Protein AF-A0A7Y5DVI3-F1 (afdb_monomer)

Sequence (235 aa):
MKLREAYRDYLCASAAPAEAEALARALAGRHDEVSELLVRYLNDGEGTYRLERGARAGQEVFVGWRPPHGPSAAGAVW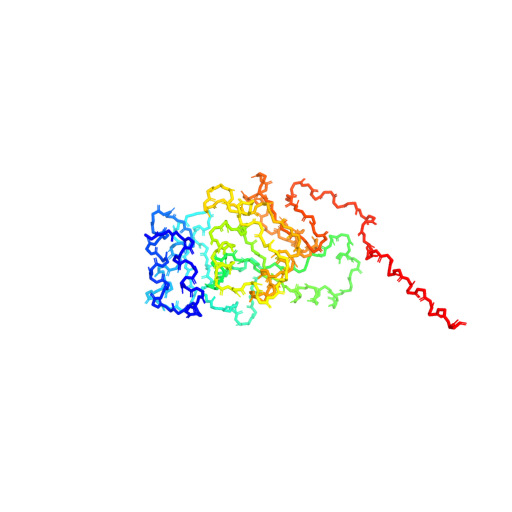LDLVDLQLSMLVPLYVDPGEREALSPEARERAVLDSTWFSLRPVARFQFGGFLDAARLERLCAEALDEVRIMSGSELDAVTSVRLGEVDLYLYWLGKAFASPHTWRSARAHLGAAPWSTPNREWTASGAIVSPEVLELDSDDEGPPPLASSAAPRDV

pLDDT: mean 79.25, std 19.49, range [29.31, 97.31]

Secondary structure (DSSP, 8-state):
--HHHHHHHHHHTTT-HHHHHHHHHHHGGG--HHHHHHHHHHHH-SEEEE--SSTTTT-EEEEESSPPSS-PPTT-EEEETTTTEEEEEEEPP--HHHHHHS-HHHHHHHHH-EEEEESSPPBHHHHHHHHHHHTGGGT-SSPP-HHHHT-S-TTSB--S--HHHHHHHHHHHT--PBPHHHHHHHHHHHSS-TTTTT--EEBTTS-EE-GGG----TT--SPPP---PPPP---

Foldseek 3Di:
DALLVLLLVCVLVVNDLVSLVVNLVNCVVPPDQLSVVSVVCSVPNWAWDAACDDPRHRAIETEDCDPDPDDDDFQHWYQNSNQSFIWTKFFQFDPPVRLVVDDPVRNVVSRVRIDTGTLAARFLSSLSSCCSNVVCVVVDVDDDPNCQQNPDDSGAHRDRDFPVSVVVVQVVSVHDFQEPRNLVRCCVRCPCRPPLPPHFHAHPVRDGDRSVPPPPPPPPPDDDPPPPPDDDDDD

Mean predicted aligned error: 9.28 Å

Solvent-accessible surface area (backbone atoms only — not comparable to full-atom values): 13846 Å² total; per-residue (Å²): 127,56,58,29,58,31,44,16,52,14,55,66,55,74,53,36,73,77,36,46,52,56,31,36,62,56,36,59,87,65,82,42,60,64,41,53,51,48,51,47,34,74,76,72,44,71,45,76,43,66,36,83,52,68,98,54,45,71,40,64,31,36,36,32,88,58,76,82,88,68,96,70,59,75,70,41,33,32,35,34,61,81,76,70,40,49,22,30,33,30,40,55,49,64,54,73,75,55,50,72,73,46,52,72,69,56,50,56,49,43,64,69,43,59,47,78,41,69,74,61,60,61,25,24,23,54,55,50,10,44,56,67,49,67,52,47,78,82,79,40,93,68,85,76,64,56,70,60,40,58,66,69,63,54,77,41,62,48,72,60,70,54,56,72,60,50,51,53,53,28,55,75,71,74,49,75,63,48,48,74,46,47,51,53,21,43,40,72,74,60,45,81,50,94,50,40,72,89,45,48,40,70,33,76,85,58,49,73,44,32,77,81,65,70,74,70,63,87,80,69,83,61,80,77,78,77,76,74,75,75,73,83,80,78,131

Radius of gyration: 19.81 Å; Cα contacts (8 Å, |Δi|>4): 312; chains: 1; bounding box: 61×42×51 Å

Structure (mmCIF, N/CA/C/O backbone):
data_AF-A0A7Y5DVI3-F1
#
_entry.id   AF-A0A7Y5DVI3-F1
#
loop_
_atom_site.group_PDB
_atom_site.id
_atom_site.type_symbol
_atom_site.label_atom_id
_atom_site.label_alt_id
_atom_site.label_comp_id
_atom_site.label_asym_id
_atom_site.label_entity_id
_atom_site.label_seq_id
_atom_site.pdbx_PDB_ins_code
_atom_site.Cartn_x
_atom_site.Cartn_y
_atom_site.Cartn_z
_atom_site.occupancy
_atom_site.B_iso_or_equiv
_atom_site.auth_seq_id
_atom_site.auth_comp_id
_atom_site.auth_asym_id
_atom_site.auth_atom_id
_atom_site.pdbx_PDB_model_num
ATOM 1 N N . MET A 1 1 ? -14.090 8.965 16.363 1.00 70.50 1 MET A N 1
ATOM 2 C CA . MET A 1 1 ? -13.173 7.819 16.232 1.00 70.50 1 MET A CA 1
ATOM 3 C C . MET A 1 1 ? -11.938 8.313 15.508 1.00 70.50 1 MET A C 1
ATOM 5 O O . MET A 1 1 ? -12.114 9.006 14.509 1.00 70.50 1 MET A O 1
ATOM 9 N N . LYS A 1 2 ? -10.734 8.071 16.039 1.00 90.25 2 LYS A N 1
ATOM 10 C CA . LYS A 1 2 ? -9.492 8.461 15.349 1.00 90.25 2 LYS A CA 1
ATOM 11 C C . LYS A 1 2 ? -9.223 7.504 14.187 1.00 90.25 2 LYS A C 1
ATOM 13 O O . LYS A 1 2 ? -9.670 6.359 14.228 1.00 90.25 2 LYS A O 1
ATOM 18 N N . LEU A 1 3 ? -8.512 7.955 13.156 1.00 94.38 3 LEU A N 1
ATOM 19 C CA . LEU A 1 3 ? -8.305 7.150 11.950 1.00 94.38 3 LEU A CA 1
ATOM 20 C C . LEU A 1 3 ? -7.455 5.906 12.248 1.00 94.38 3 LEU A C 1
ATOM 22 O O . LEU A 1 3 ? -7.777 4.817 11.779 1.00 94.38 3 LEU A O 1
ATOM 26 N N . ARG A 1 4 ? -6.433 6.051 13.100 1.00 94.88 4 ARG A N 1
ATOM 27 C CA . ARG A 1 4 ? -5.626 4.929 13.603 1.00 94.88 4 ARG A CA 1
ATOM 28 C C . ARG A 1 4 ? -6.470 3.856 14.297 1.00 94.88 4 ARG A C 1
ATOM 30 O O . ARG A 1 4 ? -6.295 2.677 14.018 1.00 94.88 4 ARG A O 1
ATOM 37 N N . GLU A 1 5 ? -7.385 4.259 15.180 1.00 95.62 5 GLU A N 1
ATOM 38 C CA . GLU A 1 5 ? -8.261 3.334 15.920 1.00 95.62 5 GLU A CA 1
ATOM 39 C C . GLU A 1 5 ? -9.176 2.564 14.963 1.00 95.62 5 GLU A C 1
ATOM 41 O O . GLU A 1 5 ? -9.272 1.345 15.056 1.00 95.62 5 GLU A O 1
ATOM 46 N N . ALA A 1 6 ? -9.781 3.272 14.003 1.00 95.38 6 ALA A N 1
ATOM 47 C CA . ALA A 1 6 ? -10.633 2.666 12.984 1.00 95.38 6 ALA A CA 1
ATOM 48 C C . ALA A 1 6 ? -9.865 1.642 12.136 1.00 95.38 6 ALA A C 1
ATOM 50 O O . ALA A 1 6 ? -10.374 0.564 11.843 1.00 95.38 6 ALA A O 1
ATOM 51 N N . TYR A 1 7 ? -8.625 1.969 11.762 1.00 96.50 7 TYR A N 1
ATOM 52 C CA . TYR A 1 7 ? -7.775 1.069 10.992 1.00 96.50 7 TYR A CA 1
ATOM 53 C C . TYR A 1 7 ? -7.305 -0.142 11.808 1.00 96.50 7 TYR A C 1
ATOM 55 O O . TYR A 1 7 ? -7.343 -1.263 11.310 1.00 96.50 7 TYR A O 1
ATOM 63 N N . ARG A 1 8 ? -6.936 0.043 13.082 1.00 95.56 8 ARG A N 1
ATOM 64 C CA . ARG A 1 8 ? -6.649 -1.069 14.003 1.00 95.56 8 ARG A CA 1
ATOM 65 C C . ARG A 1 8 ? -7.832 -2.030 14.088 1.00 95.56 8 ARG A C 1
ATOM 67 O O . ARG A 1 8 ? -7.634 -3.235 13.975 1.00 95.56 8 ARG A O 1
ATOM 74 N N . ASP A 1 9 ? -9.038 -1.516 14.328 1.00 95.19 9 ASP A N 1
ATOM 75 C CA . ASP A 1 9 ? -10.233 -2.352 14.505 1.00 95.19 9 ASP A CA 1
ATOM 76 C C . ASP A 1 9 ? -10.551 -3.135 13.230 1.00 95.19 9 ASP A C 1
ATOM 78 O O . ASP A 1 9 ? -10.797 -4.342 13.288 1.00 95.19 9 ASP A O 1
ATOM 82 N N . TYR A 1 10 ? -10.392 -2.482 12.079 1.00 95.38 10 TYR A N 1
ATOM 83 C CA . TYR A 1 10 ? -10.439 -3.124 10.775 1.00 95.38 10 TYR A CA 1
ATOM 84 C C . TYR A 1 10 ? -9.436 -4.281 10.654 1.00 95.38 10 TYR A C 1
ATOM 86 O O . TYR A 1 10 ? -9.847 -5.410 10.388 1.00 95.38 10 TYR A O 1
ATOM 94 N N . LEU A 1 11 ? -8.148 -4.062 10.936 1.00 94.31 11 LEU A N 1
ATOM 95 C CA . LEU A 1 11 ? -7.131 -5.121 10.892 1.00 94.31 11 LEU A CA 1
ATOM 96 C C . LEU A 1 11 ? -7.421 -6.269 11.877 1.00 94.31 11 LEU A C 1
ATOM 98 O O . LEU A 1 11 ? -7.325 -7.443 11.512 1.00 94.31 11 LEU A O 1
ATOM 102 N N . CYS A 1 12 ? -7.817 -5.952 13.112 1.00 93.94 12 CYS A N 1
ATOM 103 C CA . CYS A 1 12 ? -8.168 -6.932 14.145 1.00 93.94 12 CYS A CA 1
ATOM 104 C C . CYS A 1 12 ? -9.345 -7.828 13.737 1.00 93.94 12 CYS A C 1
ATOM 106 O O . CYS A 1 12 ? -9.379 -9.001 14.109 1.00 93.94 12 CYS A O 1
ATOM 108 N N . ALA A 1 13 ? -10.282 -7.305 12.947 1.00 92.31 13 ALA A N 1
ATOM 109 C CA . ALA A 1 13 ? -11.392 -8.065 12.386 1.00 92.31 13 ALA A CA 1
ATOM 110 C C . ALA A 1 13 ? -11.017 -8.841 11.112 1.00 92.31 13 ALA A C 1
ATOM 112 O O . ALA A 1 13 ? -11.900 -9.213 10.339 1.00 92.31 13 ALA A O 1
ATOM 113 N N . SER A 1 14 ? -9.717 -9.052 10.856 1.00 88.31 14 SER A N 1
ATOM 114 C CA . SER A 1 14 ? -9.209 -9.612 9.594 1.00 88.31 14 SER A CA 1
ATOM 115 C C . SER A 1 14 ? -9.766 -8.865 8.386 1.00 88.31 14 SER A C 1
ATOM 117 O O . SER A 1 14 ? -10.062 -9.457 7.350 1.00 88.31 14 SER A O 1
ATOM 119 N N . ALA A 1 15 ? -9.937 -7.555 8.575 1.00 84.81 15 ALA A N 1
ATOM 120 C CA . ALA A 1 15 ? -10.347 -6.613 7.565 1.00 84.81 15 ALA A CA 1
ATOM 121 C C . ALA A 1 15 ? -11.767 -6.923 7.000 1.00 84.81 15 ALA A C 1
ATOM 123 O O . ALA A 1 15 ? -12.142 -6.613 5.875 1.00 84.81 15 ALA A O 1
ATOM 124 N N . ALA A 1 16 ? -12.642 -7.489 7.839 1.00 81.62 16 ALA A N 1
ATOM 125 C CA . ALA A 1 16 ? -14.028 -7.783 7.477 1.00 81.62 16 ALA A CA 1
ATOM 126 C C . ALA A 1 16 ? -14.802 -6.553 6.929 1.00 81.62 16 ALA A C 1
ATOM 128 O O . ALA A 1 16 ? -14.619 -5.436 7.426 1.00 81.62 16 ALA A O 1
ATOM 129 N N . PRO A 1 17 ? -15.742 -6.741 5.972 1.00 83.38 17 PRO A N 1
ATOM 130 C CA . PRO A 1 17 ? -16.513 -5.643 5.375 1.00 83.38 17 PRO A CA 1
ATOM 131 C C . PRO A 1 17 ? -17.231 -4.731 6.384 1.00 83.38 17 PRO A C 1
ATOM 133 O O . PRO A 1 17 ? -17.285 -3.522 6.185 1.00 83.38 17 PRO A O 1
ATOM 136 N N . ALA A 1 18 ? -17.737 -5.281 7.492 1.00 81.31 18 ALA A N 1
ATOM 137 C CA . ALA A 1 18 ? -18.432 -4.495 8.514 1.00 81.31 18 ALA A CA 1
ATOM 138 C C . ALA A 1 18 ? -17.528 -3.431 9.170 1.00 81.31 18 ALA A C 1
ATOM 140 O O . ALA A 1 18 ? -17.965 -2.303 9.394 1.00 81.31 18 ALA A O 1
ATOM 141 N N . GLU A 1 19 ? -16.254 -3.749 9.424 1.00 88.81 19 GLU A N 1
ATOM 142 C CA . GLU A 1 19 ? -15.301 -2.785 9.992 1.00 88.81 19 GLU A CA 1
ATOM 143 C C . GLU A 1 19 ? -14.747 -1.816 8.937 1.00 88.81 19 GLU A C 1
ATOM 145 O O . GLU A 1 19 ? -14.383 -0.680 9.259 1.00 88.81 19 GLU A O 1
ATOM 150 N N . ALA A 1 20 ? -14.766 -2.201 7.653 1.00 90.00 20 ALA A N 1
ATOM 151 C CA . ALA A 1 20 ? -14.444 -1.281 6.564 1.00 90.00 20 ALA A CA 1
ATOM 152 C C . ALA A 1 20 ? -15.404 -0.080 6.525 1.00 90.00 20 ALA A C 1
ATOM 154 O O . ALA A 1 20 ? -14.977 1.011 6.156 1.00 90.00 20 ALA A O 1
ATOM 155 N N . GLU A 1 21 ? -16.665 -0.214 6.955 1.00 92.50 21 GLU A N 1
ATOM 156 C CA . GLU A 1 21 ? -17.581 0.931 7.027 1.00 92.50 21 GLU A CA 1
ATOM 157 C C . GLU A 1 21 ? -17.136 1.984 8.046 1.00 92.50 21 GLU A C 1
ATOM 159 O O . GLU A 1 21 ? -17.229 3.191 7.800 1.00 92.50 21 GLU A O 1
ATOM 164 N N . ALA A 1 22 ? -16.685 1.542 9.221 1.00 92.19 22 ALA A N 1
ATOM 165 C CA . ALA A 1 22 ? -16.234 2.432 10.282 1.00 92.19 22 ALA A CA 1
ATOM 166 C C . ALA A 1 22 ? -14.980 3.197 9.835 1.00 92.19 22 ALA A C 1
ATOM 168 O O . ALA A 1 22 ? -14.906 4.422 9.983 1.00 92.19 22 ALA A O 1
ATOM 169 N N . LEU A 1 23 ? -14.052 2.483 9.203 1.00 94.44 23 LEU A N 1
ATOM 170 C CA . LEU A 1 23 ? -12.871 3.038 8.557 1.00 94.44 23 LEU A CA 1
ATOM 171 C C . LEU A 1 23 ? -13.224 4.010 7.416 1.00 94.44 23 LEU A C 1
ATOM 173 O O . LEU A 1 23 ? -12.702 5.124 7.384 1.00 94.44 23 LEU A O 1
ATOM 177 N N . ALA A 1 24 ? -14.157 3.657 6.529 1.00 93.12 24 ALA A N 1
ATOM 178 C CA . ALA A 1 24 ? -14.606 4.527 5.443 1.00 93.12 24 ALA A CA 1
ATOM 179 C C . ALA A 1 24 ? -15.220 5.828 5.971 1.00 93.12 24 ALA A C 1
ATOM 181 O O . ALA A 1 24 ? -14.923 6.903 5.454 1.00 93.12 24 ALA A O 1
ATOM 182 N N . ARG A 1 25 ? -16.008 5.771 7.054 1.00 92.06 25 ARG A N 1
ATOM 183 C CA . ARG A 1 25 ? -16.523 6.975 7.730 1.00 92.06 25 ARG A CA 1
ATOM 184 C C . ARG A 1 25 ? -15.403 7.843 8.306 1.00 92.06 25 ARG A C 1
ATOM 186 O O . ARG A 1 25 ? -15.489 9.064 8.211 1.00 92.06 25 ARG A O 1
ATOM 193 N N . ALA A 1 26 ? -14.356 7.240 8.872 1.00 92.25 26 ALA A N 1
ATOM 194 C CA . ALA A 1 26 ? -13.186 7.975 9.361 1.00 92.25 26 ALA A CA 1
ATOM 195 C C . ALA A 1 26 ? -12.379 8.629 8.220 1.00 92.25 26 ALA A C 1
ATOM 197 O O . ALA A 1 26 ? -11.773 9.682 8.418 1.00 92.25 26 ALA A O 1
ATOM 198 N N . LEU A 1 27 ? -12.406 8.036 7.023 1.00 91.00 27 LEU A N 1
ATOM 199 C CA . LEU A 1 27 ? -11.751 8.542 5.815 1.00 91.00 27 LEU A CA 1
ATOM 200 C C . LEU A 1 27 ? -12.608 9.541 5.008 1.00 91.00 27 LEU A C 1
ATOM 202 O O . LEU A 1 27 ? -12.057 10.365 4.282 1.00 91.00 27 LEU A O 1
ATOM 206 N N . ALA A 1 28 ? -13.937 9.534 5.159 1.00 84.44 28 ALA A N 1
ATOM 207 C CA . ALA A 1 28 ? -14.887 10.246 4.292 1.00 84.44 28 ALA A CA 1
ATOM 208 C C . ALA A 1 28 ? -14.651 11.764 4.146 1.00 84.44 28 ALA A C 1
ATOM 210 O O . ALA A 1 28 ? -15.010 12.343 3.123 1.00 84.44 28 ALA A O 1
ATOM 211 N N . GLY A 1 29 ? -14.021 12.417 5.127 1.00 76.50 29 GLY A N 1
ATOM 212 C CA . GLY A 1 29 ? -13.686 13.847 5.061 1.00 76.50 29 GLY A CA 1
ATOM 213 C C . GLY A 1 29 ? -12.488 14.195 4.167 1.00 76.50 29 GLY A C 1
ATOM 214 O O . GLY A 1 29 ? -12.181 15.372 4.000 1.00 76.50 29 GLY A O 1
ATOM 215 N N . ARG A 1 30 ? -11.785 13.198 3.617 1.00 77.81 30 ARG A N 1
ATOM 216 C CA . ARG A 1 30 ? -10.516 13.390 2.895 1.00 77.81 30 ARG A CA 1
ATOM 217 C C . ARG A 1 30 ? -10.678 13.569 1.392 1.00 77.81 30 ARG A C 1
ATOM 219 O O . ARG A 1 30 ? -9.792 14.137 0.765 1.00 77.81 30 ARG A O 1
ATOM 226 N N . HIS A 1 31 ? -11.785 13.085 0.828 1.00 77.75 31 HIS A N 1
ATOM 227 C CA . HIS A 1 31 ? -12.057 13.119 -0.613 1.00 77.75 31 HIS A CA 1
ATOM 228 C C . HIS A 1 31 ? -10.878 12.614 -1.481 1.00 77.75 31 HIS A C 1
ATOM 230 O O . HIS A 1 31 ? -10.622 13.166 -2.550 1.00 77.75 31 HIS A O 1
ATOM 236 N N . ASP A 1 32 ? -10.154 11.584 -1.019 1.00 87.62 32 ASP A N 1
ATOM 237 C CA . ASP A 1 32 ? -9.038 10.965 -1.747 1.00 87.62 32 ASP A CA 1
ATOM 238 C C . ASP A 1 32 ? -9.427 9.640 -2.434 1.00 87.62 32 ASP A C 1
ATOM 240 O O . ASP A 1 32 ? -10.497 9.080 -2.194 1.00 87.62 32 ASP A O 1
ATOM 244 N N . GLU A 1 33 ? -8.542 9.154 -3.314 1.00 92.56 33 GLU A N 1
ATOM 245 C CA . GLU A 1 33 ? -8.741 7.954 -4.147 1.00 92.56 33 GLU A CA 1
ATOM 246 C C . GLU A 1 33 ? -9.014 6.693 -3.307 1.00 92.56 33 GLU A C 1
ATOM 248 O O . GLU A 1 33 ? -9.860 5.880 -3.667 1.00 92.56 33 GLU A O 1
ATOM 253 N N . VAL A 1 34 ? -8.339 6.539 -2.162 1.00 93.44 34 VAL A N 1
ATOM 254 C CA . VAL A 1 34 ? -8.526 5.384 -1.266 1.00 93.44 34 VAL A CA 1
ATOM 255 C C . VAL A 1 34 ? -9.907 5.429 -0.620 1.00 93.44 34 VAL A C 1
ATOM 257 O O . VAL A 1 34 ? -10.601 4.416 -0.582 1.00 93.44 34 VAL A O 1
ATOM 260 N N . SER A 1 35 ? -10.334 6.606 -0.158 1.00 92.88 35 SER A N 1
ATOM 261 C CA . SER A 1 35 ? -11.662 6.802 0.433 1.00 92.88 35 SER A CA 1
ATOM 262 C C . SER A 1 35 ? -12.777 6.492 -0.572 1.00 92.88 35 SER A C 1
ATOM 264 O O . SER A 1 35 ? -13.749 5.825 -0.226 1.00 92.88 35 SER A O 1
ATOM 266 N N . GLU A 1 36 ? -12.631 6.951 -1.820 1.00 94.00 36 GLU A N 1
ATOM 267 C CA . GLU A 1 36 ? -13.571 6.669 -2.912 1.00 94.00 36 GLU A CA 1
ATOM 268 C C . GLU A 1 36 ? -13.680 5.163 -3.191 1.00 94.00 36 GLU A C 1
ATOM 270 O O . GLU A 1 36 ? -14.779 4.604 -3.196 1.00 94.00 36 GLU A O 1
ATOM 275 N N . LEU A 1 37 ? -12.542 4.493 -3.378 1.00 95.38 37 LEU A N 1
ATOM 276 C CA . LEU A 1 37 ? -12.493 3.068 -3.702 1.00 95.38 37 LEU A CA 1
ATOM 277 C C . LEU A 1 37 ? -12.964 2.180 -2.545 1.00 95.38 37 LEU A C 1
ATOM 279 O O . LEU A 1 37 ? -13.602 1.159 -2.791 1.00 95.38 37 LEU A O 1
ATOM 283 N N . LEU A 1 38 ? -12.722 2.574 -1.292 1.00 94.81 38 LEU A N 1
ATOM 284 C CA . LEU A 1 38 ? -13.239 1.846 -0.133 1.00 94.81 38 LEU A CA 1
ATOM 285 C C . LEU A 1 38 ? -14.772 1.918 -0.064 1.00 94.81 38 LEU A C 1
ATOM 287 O O . LEU A 1 38 ? -15.419 0.919 0.238 1.00 94.81 38 LEU A O 1
ATOM 291 N N . VAL A 1 39 ? -15.371 3.066 -0.403 1.00 94.19 39 VAL A N 1
ATOM 292 C CA . VAL A 1 39 ? -16.835 3.189 -0.516 1.00 94.19 39 VAL A CA 1
ATOM 293 C C . VAL A 1 39 ? -17.377 2.317 -1.650 1.00 94.19 39 VAL A C 1
ATOM 295 O O . VAL A 1 39 ? -18.412 1.676 -1.476 1.00 94.19 39 VAL A O 1
ATOM 298 N N . ARG A 1 40 ? -16.687 2.251 -2.797 1.00 95.25 40 ARG A N 1
ATOM 299 C CA . ARG A 1 40 ? -17.052 1.336 -3.894 1.00 95.25 40 ARG A CA 1
ATOM 300 C C . ARG A 1 40 ? -17.013 -0.121 -3.439 1.00 95.25 40 ARG A C 1
ATOM 302 O O . ARG A 1 40 ? -18.008 -0.819 -3.593 1.00 95.25 40 ARG A O 1
ATOM 309 N N . TYR A 1 41 ? -15.932 -0.536 -2.782 1.00 95.25 41 TYR A N 1
ATOM 310 C CA . TYR A 1 41 ? -15.798 -1.881 -2.222 1.00 95.25 41 TYR A CA 1
ATOM 311 C C . TYR A 1 41 ? -16.929 -2.245 -1.252 1.00 95.25 41 TYR A C 1
ATOM 313 O O . TYR A 1 41 ? -17.477 -3.341 -1.323 1.00 95.25 41 TYR A O 1
ATOM 321 N N . LEU A 1 42 ? -17.317 -1.322 -0.369 1.00 94.88 42 LEU A N 1
ATOM 322 C CA . LEU A 1 42 ? -18.397 -1.557 0.592 1.00 94.88 42 LEU A CA 1
ATOM 323 C C . LEU A 1 42 ? -19.768 -1.773 -0.062 1.00 94.88 42 LEU A C 1
ATOM 325 O O . LEU A 1 42 ? -20.582 -2.515 0.479 1.00 94.88 42 LEU A O 1
ATOM 329 N N . ASN A 1 43 ? -20.027 -1.128 -1.201 1.00 94.81 43 ASN A N 1
ATOM 330 C CA . AS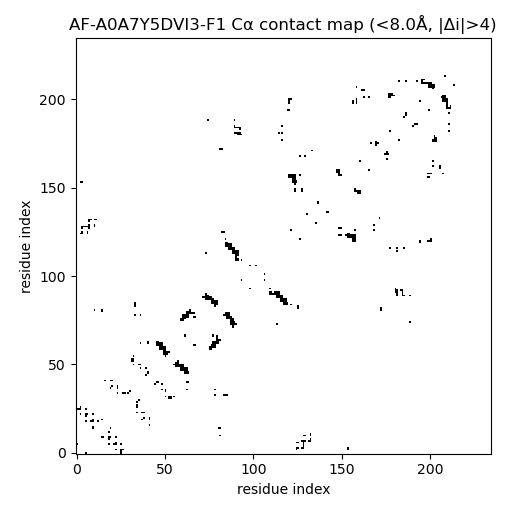N A 1 43 ? -21.304 -1.245 -1.907 1.00 94.81 43 ASN A CA 1
ATOM 331 C C . ASN A 1 43 ? -21.335 -2.441 -2.864 1.00 94.81 43 ASN A C 1
ATOM 333 O O . ASN A 1 43 ? -22.332 -3.159 -2.927 1.00 94.81 43 ASN A O 1
ATOM 337 N N . ASP A 1 44 ? -20.246 -2.630 -3.605 1.00 96.00 44 ASP A N 1
ATOM 338 C CA . ASP A 1 44 ? -20.220 -3.469 -4.802 1.00 96.00 44 ASP A CA 1
ATOM 339 C C . ASP A 1 44 ? -19.346 -4.731 -4.620 1.00 96.00 44 ASP A C 1
ATOM 341 O O . ASP A 1 44 ? -19.435 -5.669 -5.414 1.00 96.00 44 ASP A O 1
ATOM 345 N N . GLY A 1 45 ? -18.547 -4.805 -3.549 1.00 94.50 45 GLY A N 1
ATOM 346 C CA . GLY A 1 45 ? -17.630 -5.910 -3.258 1.00 94.50 45 GLY A CA 1
ATOM 347 C C . GLY A 1 45 ? -16.257 -5.761 -3.921 1.00 94.50 45 GLY A C 1
ATOM 348 O O . GLY A 1 45 ? -15.812 -4.666 -4.260 1.00 94.50 45 GLY A O 1
ATOM 349 N N . GLU A 1 46 ? -15.531 -6.866 -4.084 1.00 95.31 46 GLU A N 1
ATOM 350 C CA . GLU A 1 46 ? -14.272 -6.854 -4.840 1.00 95.31 46 GLU A CA 1
ATOM 351 C C . GLU A 1 46 ? -14.532 -6.662 -6.337 1.00 95.31 46 GLU A C 1
ATOM 353 O O . GLU A 1 46 ? -15.466 -7.240 -6.895 1.00 95.31 46 GLU A O 1
ATOM 358 N N . GLY A 1 47 ? -13.685 -5.886 -7.011 1.00 95.62 47 GLY A N 1
ATOM 359 C CA . GLY A 1 47 ? -13.867 -5.633 -8.436 1.00 95.62 47 GLY A CA 1
ATOM 360 C C . GLY A 1 47 ? -12.963 -4.552 -9.004 1.00 95.62 47 GLY A C 1
ATOM 361 O O . GLY A 1 47 ? -12.158 -3.947 -8.299 1.00 95.62 47 GLY A O 1
ATOM 362 N N . THR A 1 48 ? -13.100 -4.317 -10.307 1.00 97.25 48 THR A N 1
ATOM 363 C CA . THR A 1 48 ? -12.420 -3.222 -11.002 1.00 97.25 48 THR A CA 1
ATOM 364 C C . THR A 1 48 ? -13.330 -2.007 -11.059 1.00 97.25 48 THR A C 1
ATOM 366 O O . THR A 1 48 ? -14.433 -2.072 -11.602 1.00 97.25 48 THR A O 1
ATOM 369 N N . TYR A 1 49 ? -12.839 -0.885 -10.545 1.00 97.31 49 TYR A N 1
ATOM 370 C CA . TYR A 1 49 ? -13.554 0.382 -10.497 1.00 97.31 49 TYR A CA 1
ATOM 371 C C . TYR A 1 49 ? -12.790 1.450 -11.260 1.00 97.31 49 TYR A C 1
ATOM 373 O O . TYR A 1 49 ? -11.563 1.512 -11.218 1.00 97.31 49 TYR A O 1
ATOM 381 N N . ARG A 1 50 ? -13.519 2.324 -11.948 1.00 97.06 50 ARG A N 1
ATOM 382 C CA . ARG A 1 50 ? -12.935 3.499 -12.589 1.00 97.06 50 ARG A CA 1
ATOM 383 C C . ARG A 1 50 ? -12.960 4.661 -11.603 1.00 97.06 50 ARG A C 1
ATOM 385 O O . ARG A 1 50 ? -14.039 5.026 -11.144 1.00 97.06 50 ARG A O 1
ATOM 392 N N . LEU A 1 51 ? -11.796 5.235 -11.312 1.00 93.75 51 LEU A N 1
ATOM 393 C CA . LEU A 1 51 ? -11.682 6.413 -10.453 1.00 93.75 51 LEU A CA 1
ATOM 394 C C . LEU A 1 51 ? -12.392 7.612 -11.084 1.00 93.75 51 LEU A C 1
ATOM 396 O O . LEU A 1 51 ? -12.195 7.914 -12.263 1.00 93.75 51 LEU A O 1
ATOM 400 N N . GLU A 1 52 ? -13.184 8.328 -10.299 1.00 93.19 52 GLU A N 1
ATOM 401 C CA . GLU A 1 52 ? -13.879 9.540 -10.736 1.00 93.19 52 GLU A CA 1
ATOM 402 C C . GLU A 1 52 ? -13.069 10.805 -10.449 1.00 93.19 52 GLU A C 1
ATOM 404 O O . GLU A 1 52 ? -13.267 11.835 -11.098 1.00 93.19 52 GLU A O 1
ATOM 409 N N . ARG A 1 53 ? -12.175 10.752 -9.456 1.00 87.31 53 ARG A N 1
ATOM 410 C CA . ARG A 1 53 ? -11.472 11.919 -8.914 1.00 87.31 53 ARG A CA 1
ATOM 411 C C . ARG A 1 53 ? -10.005 11.603 -8.623 1.00 87.31 53 ARG A C 1
ATOM 413 O O . ARG A 1 53 ? -9.554 10.468 -8.736 1.00 87.31 53 ARG A O 1
ATOM 420 N N . GLY A 1 54 ? -9.259 12.636 -8.234 1.00 86.38 54 GLY A N 1
ATOM 421 C CA . GLY A 1 54 ? -7.846 12.523 -7.874 1.00 86.38 54 GLY A CA 1
ATOM 422 C C . GLY A 1 54 ? -6.896 12.624 -9.067 1.00 86.38 54 GLY A C 1
ATOM 423 O O . GLY A 1 54 ? -7.294 12.961 -10.182 1.00 86.38 54 GLY A O 1
ATOM 424 N N . ALA A 1 55 ? -5.615 12.355 -8.812 1.00 84.12 55 ALA A N 1
ATOM 425 C CA . ALA A 1 55 ? -4.563 12.429 -9.826 1.00 84.12 55 ALA A CA 1
ATOM 426 C C . ALA A 1 55 ? -4.709 11.331 -10.892 1.00 84.12 55 ALA A C 1
ATOM 428 O O . ALA A 1 55 ? -4.175 11.462 -11.992 1.00 84.12 55 ALA A O 1
ATOM 429 N N . ARG A 1 56 ? -5.443 10.261 -10.566 1.00 86.56 56 ARG A N 1
ATOM 430 C CA . ARG A 1 56 ? -5.695 9.103 -11.427 1.00 86.56 56 ARG A CA 1
ATOM 431 C C . ARG A 1 56 ? -7.143 9.020 -11.917 1.00 86.56 56 ARG A C 1
ATOM 433 O O . ARG A 1 56 ? -7.606 7.937 -12.266 1.00 86.56 56 ARG A O 1
ATOM 440 N N . ALA A 1 57 ? -7.870 10.138 -11.963 1.00 90.88 57 ALA A N 1
ATOM 441 C CA . ALA A 1 57 ? -9.232 10.159 -12.493 1.00 90.88 57 ALA A CA 1
ATOM 442 C C . ALA A 1 57 ? -9.298 9.532 -13.902 1.00 90.88 57 ALA A C 1
ATOM 444 O O . ALA A 1 57 ? -8.494 9.834 -14.786 1.00 90.88 57 ALA A O 1
ATOM 445 N N . GLY A 1 58 ? -10.264 8.640 -14.110 1.00 93.50 58 GLY A N 1
ATOM 446 C CA . GLY A 1 58 ? -10.441 7.860 -15.331 1.00 93.50 58 GLY A CA 1
ATOM 447 C C . GLY A 1 58 ? -9.616 6.571 -15.409 1.00 93.50 58 GLY A C 1
ATOM 448 O O . GLY A 1 58 ? -9.854 5.791 -16.331 1.00 93.50 58 GLY A O 1
ATOM 449 N N . GLN A 1 59 ? -8.694 6.325 -14.476 1.00 93.38 59 GLN A N 1
ATOM 450 C CA . GLN A 1 59 ? -7.939 5.075 -14.400 1.00 93.38 59 GLN A CA 1
ATOM 451 C C . GLN A 1 59 ? -8.792 3.957 -13.785 1.00 93.38 59 GLN A C 1
ATOM 453 O O . GLN A 1 59 ? -9.548 4.186 -12.842 1.00 93.38 59 GLN A O 1
ATOM 458 N N . GLU A 1 60 ? -8.658 2.743 -14.318 1.00 96.62 60 GLU A N 1
ATOM 459 C CA . GLU A 1 60 ? -9.226 1.537 -13.714 1.00 96.62 60 GLU A CA 1
ATOM 460 C C . GLU A 1 60 ? -8.312 1.008 -12.606 1.00 96.62 60 GLU A C 1
ATOM 462 O O . GLU A 1 60 ? -7.094 0.903 -12.779 1.00 96.62 60 GLU A O 1
ATOM 467 N N . VAL A 1 61 ? -8.914 0.681 -11.467 1.00 96.81 61 VAL A N 1
ATOM 468 C CA . VAL A 1 61 ? -8.254 0.172 -10.268 1.00 96.81 61 VAL A CA 1
ATOM 469 C C . VAL A 1 61 ? -8.984 -1.078 -9.811 1.00 96.81 61 VAL A C 1
ATOM 471 O O . VAL A 1 61 ? -10.185 -1.040 -9.546 1.00 96.81 61 VAL A O 1
ATOM 474 N N . PHE A 1 62 ? -8.263 -2.187 -9.699 1.00 97.12 62 PHE A N 1
ATOM 475 C CA . PHE A 1 62 ? -8.783 -3.370 -9.027 1.00 97.12 62 PHE A CA 1
ATOM 476 C C . PHE A 1 62 ? -8.785 -3.139 -7.512 1.00 97.12 62 PHE A C 1
ATOM 478 O O . PHE A 1 62 ? -7.820 -2.610 -6.971 1.00 97.12 62 PHE A O 1
ATOM 485 N N . VAL A 1 63 ? -9.836 -3.535 -6.807 1.00 96.44 63 VAL A N 1
ATOM 486 C CA . VAL A 1 63 ? -9.944 -3.419 -5.348 1.00 96.44 63 VAL A CA 1
ATOM 487 C C . VAL A 1 63 ? -10.245 -4.798 -4.780 1.00 96.44 63 VAL A C 1
ATOM 489 O O . VAL A 1 63 ? -11.253 -5.408 -5.144 1.00 96.44 63 VAL A O 1
ATOM 492 N N . GLY A 1 64 ? -9.373 -5.284 -3.895 1.00 93.00 64 GLY A N 1
ATOM 493 C CA . GLY A 1 64 ? -9.508 -6.615 -3.308 1.00 93.00 64 GLY A CA 1
ATOM 494 C C . GLY A 1 64 ? -8.394 -6.984 -2.330 1.00 93.00 64 GLY A C 1
ATOM 495 O O . GLY A 1 64 ? -7.385 -6.284 -2.218 1.00 93.00 64 GLY A O 1
ATOM 496 N N . TRP A 1 65 ? -8.578 -8.110 -1.638 1.00 89.56 65 TRP A N 1
ATOM 497 C CA . TRP A 1 65 ? -7.650 -8.692 -0.652 1.00 89.56 65 TRP A CA 1
ATOM 498 C C . TRP A 1 65 ? -6.344 -9.194 -1.251 1.00 89.56 65 TRP A C 1
ATOM 500 O O . TRP A 1 65 ? -5.340 -9.362 -0.562 1.00 89.56 65 TRP A O 1
ATOM 510 N N . ARG A 1 66 ? -6.389 -9.530 -2.535 1.00 88.94 66 ARG A N 1
ATOM 511 C CA . ARG A 1 66 ? -5.279 -10.086 -3.295 1.00 88.94 66 ARG A CA 1
ATOM 512 C C . ARG A 1 66 ? -5.142 -9.299 -4.584 1.00 88.94 66 ARG A C 1
ATOM 514 O O . ARG A 1 66 ? -6.153 -8.811 -5.086 1.00 88.94 66 ARG A O 1
ATOM 521 N N . PRO A 1 67 ? -3.934 -9.214 -5.153 1.00 89.19 67 PRO A N 1
ATOM 522 C CA . PRO A 1 67 ? -3.798 -8.658 -6.483 1.00 89.19 67 PRO A CA 1
ATOM 523 C C . PRO A 1 67 ? -4.624 -9.482 -7.483 1.00 89.19 67 PRO A C 1
ATOM 525 O O . PRO A 1 67 ? -4.828 -10.684 -7.265 1.00 89.19 67 PRO A O 1
ATOM 528 N N . PRO A 1 68 ? -5.080 -8.869 -8.588 1.00 87.38 68 PRO A N 1
ATOM 529 C CA . PRO A 1 68 ? -5.856 -9.569 -9.602 1.00 87.38 68 PRO A CA 1
ATOM 530 C C . PRO A 1 68 ? -5.101 -10.808 -10.103 1.00 87.38 68 PRO A C 1
ATOM 532 O O . PRO A 1 68 ? -3.928 -10.745 -10.476 1.00 87.38 68 PRO A O 1
ATOM 535 N N . HIS A 1 69 ? -5.780 -11.957 -10.095 1.00 75.56 69 HIS A N 1
ATOM 536 C CA . HIS A 1 69 ? -5.228 -13.216 -10.585 1.00 75.56 69 HIS A CA 1
ATOM 537 C C . HIS A 1 69 ? -5.252 -13.242 -12.119 1.00 75.56 69 HIS A C 1
ATOM 539 O O . HIS A 1 69 ? -6.313 -13.121 -12.726 1.00 75.56 69 HIS A O 1
ATOM 545 N N . GLY A 1 70 ? -4.093 -13.453 -12.746 1.00 75.25 70 GLY A N 1
ATOM 546 C CA . GLY A 1 70 ? -3.967 -13.579 -14.200 1.00 75.25 70 GLY A CA 1
ATOM 547 C C . GLY A 1 70 ? -3.047 -12.526 -14.823 1.00 75.25 70 GLY A C 1
ATOM 548 O O . GLY A 1 70 ? -2.414 -11.752 -14.103 1.00 75.25 70 GLY A O 1
ATOM 549 N N . PRO A 1 71 ? -2.930 -12.513 -16.163 1.00 75.56 71 PRO A N 1
ATOM 550 C CA . PRO A 1 71 ? -2.077 -11.562 -16.859 1.00 75.56 71 PRO A CA 1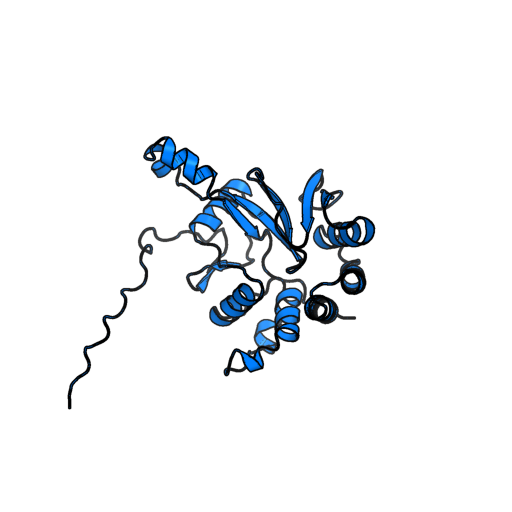
ATOM 551 C C . PRO A 1 71 ? -2.621 -10.143 -16.668 1.00 75.56 71 PRO A C 1
ATOM 553 O O . PRO A 1 71 ? -3.643 -9.770 -17.239 1.00 75.56 71 PRO A O 1
ATOM 556 N N . SER A 1 72 ? -1.925 -9.359 -15.851 1.00 82.00 72 SER A N 1
ATOM 557 C CA . SER A 1 72 ? -2.150 -7.923 -15.699 1.00 82.00 72 SER A CA 1
ATOM 558 C C . SER A 1 72 ? -1.099 -7.170 -16.506 1.00 82.00 72 SER A C 1
ATOM 560 O O . SER A 1 72 ? 0.067 -7.561 -16.534 1.00 82.00 72 SER A O 1
ATOM 562 N N . ALA A 1 73 ? -1.505 -6.096 -17.179 1.00 85.75 73 ALA A N 1
ATOM 563 C CA . ALA A 1 73 ? -0.564 -5.248 -17.899 1.00 85.75 73 ALA A CA 1
ATOM 564 C C . ALA A 1 73 ? 0.296 -4.435 -16.918 1.00 85.75 73 ALA A C 1
ATOM 566 O O . ALA A 1 73 ? -0.174 -4.040 -15.847 1.00 85.75 73 ALA A O 1
ATOM 567 N N . ALA A 1 74 ? 1.535 -4.132 -17.309 1.00 87.69 74 ALA A N 1
ATOM 568 C CA . ALA A 1 74 ? 2.336 -3.127 -16.618 1.00 87.69 74 ALA A CA 1
ATOM 569 C C . ALA A 1 74 ? 1.541 -1.815 -16.499 1.00 87.69 74 ALA A C 1
ATOM 571 O O . ALA A 1 74 ? 0.873 -1.392 -17.445 1.00 87.69 74 ALA A O 1
ATOM 572 N N . GLY A 1 75 ? 1.586 -1.188 -15.325 1.00 88.25 75 GLY A N 1
ATOM 573 C CA . GLY A 1 75 ? 0.796 0.005 -15.023 1.00 88.25 75 GLY A CA 1
ATOM 574 C C . GLY A 1 75 ? -0.611 -0.266 -14.479 1.00 88.25 75 GLY A C 1
ATOM 575 O O . GLY A 1 75 ? -1.274 0.690 -14.067 1.00 88.25 75 GLY A O 1
ATOM 576 N N . ALA A 1 76 ? -1.070 -1.525 -14.431 1.00 92.94 76 ALA A N 1
ATOM 577 C CA . ALA A 1 76 ? -2.300 -1.888 -13.725 1.00 92.94 76 ALA A CA 1
ATOM 578 C C . ALA A 1 76 ? -2.220 -1.450 -12.257 1.00 92.94 76 ALA A C 1
ATOM 580 O O . ALA A 1 76 ? -1.155 -1.536 -11.646 1.00 92.94 76 ALA A O 1
ATOM 581 N N . VAL A 1 77 ? -3.337 -0.981 -11.695 1.00 94.44 77 VAL A N 1
ATOM 582 C CA . VAL A 1 77 ? -3.400 -0.480 -10.316 1.00 94.44 77 VAL A CA 1
ATOM 583 C C . VAL A 1 77 ? -4.329 -1.351 -9.484 1.00 94.44 77 VAL A C 1
ATOM 585 O O . VAL A 1 77 ? -5.397 -1.759 -9.939 1.00 94.44 77 VAL A O 1
ATOM 588 N N . TRP A 1 78 ? -3.904 -1.616 -8.257 1.00 95.69 78 TRP A N 1
ATOM 589 C CA . TRP A 1 78 ? -4.614 -2.406 -7.267 1.00 95.69 78 TRP A CA 1
ATOM 590 C C . TRP A 1 78 ? -4.668 -1.633 -5.948 1.00 95.69 78 TRP A C 1
ATOM 592 O O . TRP A 1 78 ? -3.637 -1.174 -5.469 1.00 95.69 78 TRP A O 1
ATOM 602 N N . LEU A 1 79 ? -5.852 -1.477 -5.359 1.00 95.88 79 LEU A N 1
ATOM 603 C CA . LEU A 1 79 ? -5.991 -1.112 -3.954 1.00 95.88 79 LEU A CA 1
ATOM 604 C C . LEU A 1 79 ? -5.944 -2.383 -3.109 1.00 95.88 79 LEU A C 1
ATOM 606 O O . LEU A 1 79 ? -6.899 -3.165 -3.106 1.00 95.88 79 LEU A O 1
ATOM 610 N N . ASP A 1 80 ? -4.848 -2.544 -2.379 1.00 94.50 80 ASP A N 1
ATOM 611 C CA . ASP A 1 80 ? -4.709 -3.574 -1.359 1.00 94.50 80 ASP A CA 1
ATOM 612 C C . ASP A 1 80 ? -5.600 -3.218 -0.168 1.00 94.50 80 ASP A C 1
ATOM 614 O O . ASP A 1 80 ? -5.338 -2.245 0.541 1.00 94.50 80 ASP A O 1
ATOM 618 N N . LEU A 1 81 ? -6.668 -3.990 0.038 1.00 93.38 81 LEU A N 1
ATOM 619 C CA . LEU A 1 81 ? -7.613 -3.751 1.126 1.00 93.38 81 LEU A CA 1
ATOM 620 C C . LEU A 1 81 ? -7.009 -4.003 2.508 1.00 93.38 81 LEU A C 1
ATOM 622 O O . LEU A 1 81 ? -7.482 -3.408 3.466 1.00 93.38 81 LEU A O 1
ATOM 626 N N . VAL A 1 82 ? -5.961 -4.821 2.637 1.00 91.00 82 VAL A N 1
ATOM 627 C CA . VAL A 1 82 ? -5.319 -5.047 3.940 1.00 91.00 82 VAL A CA 1
ATOM 628 C C . VAL A 1 82 ? -4.535 -3.810 4.353 1.00 91.00 82 VAL A C 1
ATOM 630 O O . VAL A 1 82 ? -4.690 -3.338 5.471 1.00 91.00 82 VAL A O 1
ATOM 633 N N . ASP A 1 83 ? -3.712 -3.285 3.445 1.00 90.88 83 ASP A N 1
ATOM 634 C CA . ASP A 1 83 ? -2.783 -2.186 3.732 1.00 90.88 83 ASP A CA 1
ATOM 635 C C . ASP A 1 83 ? -3.360 -0.794 3.411 1.00 90.88 83 ASP A C 1
ATOM 637 O O . ASP A 1 83 ? -2.773 0.232 3.746 1.00 90.88 83 ASP A O 1
ATOM 641 N N . LEU A 1 84 ? -4.506 -0.728 2.726 1.00 93.94 84 LEU A N 1
ATOM 642 C CA . LEU A 1 84 ? -5.108 0.493 2.165 1.00 93.94 84 LEU A CA 1
ATOM 643 C C . LEU A 1 84 ? -4.137 1.307 1.299 1.00 93.94 84 LEU A C 1
ATOM 645 O O . LEU A 1 84 ? -4.171 2.541 1.277 1.00 93.94 84 LEU A O 1
ATOM 649 N N . GLN A 1 85 ? -3.254 0.608 0.593 1.00 92.88 85 GLN A N 1
ATOM 650 C CA . GLN A 1 85 ? -2.278 1.197 -0.311 1.00 92.88 85 GLN A CA 1
ATOM 651 C C . GLN A 1 85 ? -2.686 0.929 -1.754 1.00 92.88 85 GLN A C 1
ATOM 653 O O . GLN A 1 85 ? -3.010 -0.197 -2.133 1.00 92.88 85 GLN A O 1
ATOM 658 N N . LEU A 1 86 ? -2.652 1.983 -2.567 1.00 93.31 86 LEU A N 1
ATOM 659 C CA . LEU A 1 86 ? -2.689 1.824 -4.012 1.00 93.31 86 LEU A CA 1
ATOM 660 C C . LEU A 1 86 ? -1.319 1.338 -4.459 1.00 93.31 86 LEU A C 1
ATOM 662 O O . LEU A 1 86 ? -0.325 1.999 -4.185 1.00 93.31 86 LEU A O 1
ATOM 666 N N . SER A 1 87 ? -1.279 0.234 -5.182 1.00 93.00 87 SER A N 1
ATOM 667 C CA . SER A 1 87 ? -0.075 -0.346 -5.756 1.00 93.00 87 SER A CA 1
ATOM 668 C C . SER A 1 87 ? -0.203 -0.416 -7.268 1.00 93.00 87 SER A C 1
ATOM 670 O O . SER A 1 87 ? -1.296 -0.589 -7.803 1.00 93.00 87 SER A O 1
ATOM 672 N N . MET A 1 88 ? 0.915 -0.307 -7.970 1.00 92.12 88 MET A N 1
ATOM 673 C CA . MET A 1 88 ? 0.993 -0.481 -9.414 1.00 92.12 88 MET A CA 1
ATOM 674 C C . MET A 1 88 ? 1.844 -1.692 -9.753 1.00 92.12 88 MET A C 1
ATOM 676 O O . MET A 1 88 ? 2.892 -1.902 -9.146 1.00 92.12 88 MET A O 1
ATOM 680 N N . LEU A 1 89 ? 1.415 -2.466 -10.745 1.00 91.19 89 LEU A N 1
ATOM 681 C CA . LEU A 1 89 ? 2.228 -3.538 -11.289 1.00 91.19 89 LEU A CA 1
ATOM 682 C C . LEU A 1 89 ? 3.351 -2.937 -12.134 1.00 91.19 89 LEU A C 1
ATOM 684 O O . LEU A 1 89 ? 3.097 -2.330 -13.178 1.00 91.19 89 LEU A O 1
ATOM 688 N N . VAL A 1 90 ? 4.585 -3.112 -11.678 1.00 89.31 90 VAL A N 1
ATOM 689 C CA . VAL A 1 90 ? 5.789 -2.680 -12.386 1.00 89.31 90 VAL A CA 1
ATOM 690 C C . VAL A 1 90 ? 6.574 -3.913 -12.840 1.00 89.31 90 VAL A C 1
ATOM 692 O O . VAL A 1 90 ? 6.734 -4.853 -12.057 1.00 89.31 90 VAL A O 1
ATOM 695 N N . PRO A 1 91 ? 7.058 -3.955 -14.091 1.00 88.06 91 PRO A N 1
ATOM 696 C CA . PRO A 1 91 ? 7.939 -5.025 -14.541 1.00 88.06 91 PRO A CA 1
ATOM 697 C C . PRO A 1 91 ? 9.306 -4.900 -13.860 1.00 88.06 91 PRO A C 1
ATOM 699 O O . PRO A 1 91 ? 9.648 -3.846 -13.314 1.00 88.06 91 PRO A O 1
ATOM 702 N N . LEU A 1 92 ? 10.127 -5.941 -13.921 1.00 83.00 92 LEU A N 1
ATOM 703 C CA . LEU A 1 92 ? 11.522 -5.865 -13.516 1.00 83.00 92 LEU A CA 1
ATOM 704 C C . LEU A 1 92 ? 12.234 -4.786 -14.346 1.00 83.00 92 LEU A C 1
ATOM 706 O O . LEU A 1 92 ? 12.150 -4.771 -15.576 1.00 83.00 92 LEU A O 1
ATOM 710 N N . TYR A 1 93 ? 12.932 -3.865 -13.676 1.00 79.62 93 TYR A N 1
ATOM 711 C CA . TYR A 1 93 ? 13.771 -2.903 -14.384 1.00 79.62 93 TYR A CA 1
ATOM 712 C C . TYR A 1 93 ? 14.966 -3.629 -14.988 1.00 79.62 93 TYR A C 1
ATOM 714 O O . TYR A 1 93 ? 15.769 -4.212 -14.261 1.00 79.62 93 TYR A O 1
ATOM 722 N N . VAL A 1 94 ? 15.093 -3.522 -16.304 1.00 77.38 94 VAL A N 1
ATOM 723 C CA . VAL A 1 94 ? 16.302 -3.879 -17.039 1.00 77.38 94 VAL A CA 1
ATOM 724 C C . VAL A 1 94 ? 16.844 -2.585 -17.613 1.00 77.38 94 VAL A C 1
ATOM 726 O O . VAL A 1 94 ? 16.105 -1.875 -18.306 1.00 77.38 94 VAL A O 1
ATOM 729 N N . ASP A 1 95 ? 18.101 -2.271 -17.311 1.00 78.81 95 ASP A N 1
ATOM 730 C CA . ASP A 1 95 ? 18.730 -1.076 -17.857 1.00 78.81 95 ASP A CA 1
ATOM 731 C C . ASP A 1 95 ? 18.690 -1.111 -19.397 1.00 78.81 95 ASP A C 1
ATOM 733 O O . ASP A 1 95 ? 18.856 -2.188 -19.973 1.00 78.81 95 ASP A O 1
ATOM 737 N N . PRO A 1 96 ? 18.451 0.011 -20.103 1.00 78.88 96 PRO A N 1
ATOM 738 C CA . PRO A 1 96 ? 18.416 0.007 -21.563 1.00 78.88 96 PRO A CA 1
ATOM 739 C C . PRO A 1 96 ? 19.655 -0.630 -22.210 1.00 78.88 96 PRO A C 1
ATOM 741 O O . PRO A 1 96 ? 19.500 -1.400 -23.159 1.00 78.88 96 PRO A O 1
ATOM 744 N N . GLY A 1 97 ? 20.856 -0.376 -21.673 1.00 80.12 97 GLY A N 1
ATOM 745 C CA . GLY A 1 97 ? 22.095 -0.965 -22.188 1.00 80.12 97 GLY A CA 1
ATOM 746 C C . GLY A 1 97 ? 22.180 -2.473 -21.940 1.00 80.12 97 GLY A C 1
ATOM 747 O O . GLY A 1 97 ? 22.587 -3.235 -22.816 1.00 80.12 97 GLY A O 1
ATOM 748 N N . GLU A 1 98 ? 21.718 -2.933 -20.778 1.00 81.81 98 GLU A N 1
ATOM 749 C CA . GLU A 1 98 ? 21.642 -4.362 -20.449 1.00 81.81 98 GLU A CA 1
ATOM 750 C C . GLU A 1 98 ? 20.572 -5.080 -21.270 1.00 81.81 98 GLU A C 1
ATOM 752 O O . GLU A 1 98 ? 20.768 -6.209 -21.721 1.00 81.81 98 GLU A O 1
ATOM 757 N N . ARG A 1 99 ? 19.442 -4.415 -21.522 1.00 80.88 99 ARG A N 1
ATOM 758 C CA . ARG A 1 99 ? 18.326 -4.962 -22.291 1.00 80.88 99 ARG A CA 1
ATOM 759 C C . ARG A 1 99 ? 18.762 -5.322 -23.702 1.00 80.88 99 ARG A C 1
ATOM 761 O O . ARG A 1 99 ? 18.347 -6.364 -24.210 1.00 80.88 99 ARG A O 1
ATOM 768 N N . GLU A 1 100 ? 19.603 -4.502 -24.324 1.00 82.56 100 GLU A N 1
ATOM 769 C CA . GLU A 1 100 ? 20.182 -4.789 -25.638 1.00 82.56 100 GLU A CA 1
ATOM 770 C C . GLU A 1 100 ? 21.111 -6.012 -25.617 1.00 82.56 100 GLU A C 1
ATOM 772 O O . GLU A 1 100 ? 21.129 -6.772 -26.586 1.00 82.56 100 GLU A O 1
ATOM 777 N N . ALA A 1 101 ? 21.786 -6.271 -24.495 1.00 87.00 101 ALA A N 1
ATOM 778 C CA . ALA A 1 101 ? 22.650 -7.436 -24.307 1.00 87.00 101 ALA A CA 1
ATOM 779 C C . ALA A 1 101 ? 21.890 -8.739 -23.977 1.00 87.00 101 ALA A C 1
ATOM 781 O O . ALA A 1 101 ? 22.435 -9.829 -24.161 1.00 87.00 101 ALA A O 1
ATOM 782 N N . LEU A 1 102 ? 20.636 -8.659 -23.514 1.00 86.44 102 LEU A N 1
ATOM 783 C CA . LEU A 1 102 ? 19.818 -9.841 -23.222 1.00 86.44 102 LEU A CA 1
ATOM 784 C C . LEU A 1 102 ? 19.438 -10.623 -24.490 1.00 86.44 102 LEU A C 1
ATOM 786 O O . LEU A 1 102 ? 19.077 -10.035 -25.515 1.00 86.44 102 LEU A O 1
ATOM 790 N N . SER A 1 103 ? 19.414 -11.957 -24.380 1.00 91.88 103 SER A N 1
ATOM 791 C CA . SER A 1 103 ? 18.824 -12.824 -25.407 1.00 91.88 103 SER A CA 1
ATOM 792 C C . SER A 1 103 ? 17.308 -12.583 -25.531 1.00 91.88 103 SER A C 1
ATOM 794 O O . SER A 1 103 ? 16.687 -12.098 -24.578 1.00 91.88 103 SER A O 1
ATOM 796 N N . PRO A 1 104 ? 16.676 -12.933 -26.667 1.00 89.00 104 PRO A N 1
ATOM 797 C CA . PRO A 1 104 ? 15.223 -12.842 -26.821 1.00 89.00 104 PRO A CA 1
ATOM 798 C C . PRO A 1 104 ? 14.451 -13.535 -25.688 1.00 89.00 104 PRO A C 1
ATOM 800 O O . PRO A 1 104 ? 13.544 -12.937 -25.116 1.00 89.00 104 PRO A O 1
ATOM 803 N N . GLU A 1 105 ? 14.873 -14.734 -25.285 1.00 87.69 105 GLU A N 1
ATOM 804 C CA . GLU A 1 105 ? 14.236 -15.511 -24.215 1.00 87.69 105 GLU A CA 1
ATOM 805 C C . GLU A 1 105 ? 14.383 -14.829 -22.848 1.00 87.69 105 GLU A C 1
ATOM 807 O O . GLU A 1 105 ? 13.449 -14.814 -22.047 1.00 87.69 105 GLU A O 1
ATOM 812 N N . ALA A 1 106 ? 15.549 -14.238 -22.567 1.00 85.69 106 ALA A N 1
ATOM 813 C CA . ALA A 1 106 ? 15.770 -13.490 -21.333 1.00 85.69 106 ALA A CA 1
ATOM 814 C C . ALA A 1 106 ? 14.924 -12.208 -21.288 1.00 85.69 106 ALA A C 1
ATOM 816 O O . ALA A 1 106 ? 14.381 -11.872 -20.236 1.00 85.69 106 ALA A O 1
ATOM 817 N N . ARG A 1 107 ? 14.747 -11.526 -22.428 1.00 81.88 107 ARG A N 1
ATOM 818 C CA . ARG A 1 107 ? 13.843 -10.369 -22.538 1.00 81.88 107 ARG A CA 1
ATOM 819 C C . ARG A 1 107 ? 12.390 -10.769 -22.316 1.00 81.88 107 ARG A C 1
ATOM 821 O O . ARG A 1 107 ? 11.688 -10.071 -21.593 1.00 81.88 107 ARG A O 1
ATOM 828 N N . GLU A 1 108 ? 11.945 -11.876 -22.908 1.00 81.25 108 GLU A N 1
ATOM 829 C CA . GLU A 1 108 ? 10.590 -12.396 -22.704 1.00 81.25 108 GLU A CA 1
ATOM 830 C C . GLU A 1 108 ? 10.347 -12.754 -21.236 1.00 81.25 108 GLU A C 1
ATOM 832 O O . GLU A 1 108 ? 9.329 -12.362 -20.672 1.00 81.25 108 GLU A O 1
ATOM 837 N N . ARG A 1 109 ? 11.310 -13.411 -20.577 1.00 80.38 109 ARG A N 1
ATOM 838 C CA . ARG A 1 109 ? 11.224 -13.710 -19.141 1.00 80.38 109 ARG A CA 1
ATOM 839 C C . ARG A 1 109 ? 11.206 -12.460 -18.266 1.00 80.38 109 ARG A C 1
ATOM 841 O O . ARG A 1 109 ? 10.400 -12.398 -17.347 1.00 80.38 109 ARG A O 1
ATOM 848 N N . ALA A 1 110 ? 12.034 -11.461 -18.564 1.00 77.81 110 ALA A N 1
ATOM 849 C CA . ALA A 1 110 ? 12.072 -10.218 -17.794 1.00 77.81 110 ALA A CA 1
ATOM 850 C C . ALA A 1 110 ? 10.735 -9.453 -17.833 1.00 77.81 110 ALA A C 1
ATOM 852 O O . ALA A 1 110 ? 10.405 -8.748 -16.887 1.00 77.81 110 ALA A O 1
ATOM 853 N N . VAL A 1 111 ? 9.941 -9.614 -18.900 1.00 70.50 111 VAL A N 1
ATOM 854 C CA . VAL A 1 111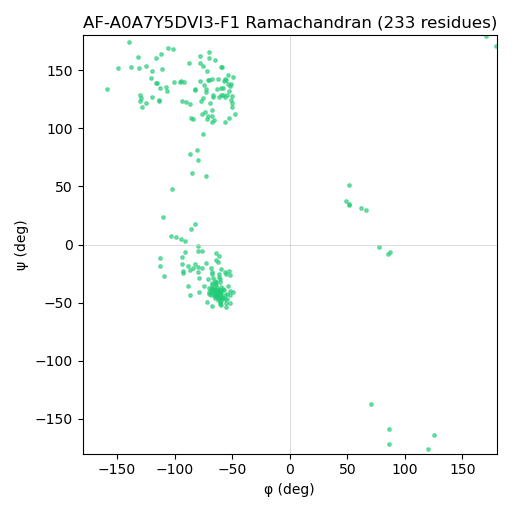 ? 8.577 -9.058 -18.983 1.00 70.50 111 VAL A CA 1
ATOM 855 C C . VAL A 1 111 ? 7.601 -9.799 -18.061 1.00 70.50 111 VAL A C 1
ATOM 857 O O . VAL A 1 111 ? 6.641 -9.200 -17.580 1.00 70.50 111 VAL A O 1
ATOM 860 N N . LEU A 1 112 ? 7.836 -11.089 -17.801 1.00 76.69 112 LEU A N 1
ATOM 861 C CA . LEU A 1 112 ? 7.010 -11.897 -16.899 1.00 76.69 112 LEU A CA 1
ATOM 862 C C . LEU A 1 112 ? 7.332 -11.633 -15.423 1.00 76.69 112 LEU A C 1
ATOM 864 O O . LEU A 1 112 ? 6.441 -11.743 -14.581 1.00 76.69 112 LEU A O 1
ATOM 868 N N . ASP A 1 113 ? 8.571 -11.248 -15.115 1.00 81.94 113 ASP A N 1
ATOM 869 C CA . ASP A 1 113 ? 8.981 -10.863 -13.768 1.00 81.94 113 ASP A CA 1
ATOM 870 C C . ASP A 1 113 ? 8.432 -9.465 -13.449 1.00 81.94 113 ASP A C 1
ATOM 872 O O . ASP A 1 113 ? 9.010 -8.445 -13.808 1.00 81.94 113 ASP A O 1
ATOM 876 N N . SER A 1 114 ? 7.273 -9.409 -12.795 1.00 87.31 114 SER A N 1
ATOM 877 C CA . SER A 1 114 ? 6.617 -8.169 -12.365 1.00 87.31 114 SER A CA 1
ATOM 878 C C . SER A 1 114 ? 6.336 -8.190 -10.865 1.00 87.31 114 SER A C 1
ATOM 880 O O . SER A 1 114 ? 6.161 -9.251 -10.268 1.00 87.31 114 SER A O 1
ATOM 882 N N . THR A 1 115 ? 6.264 -7.014 -10.247 1.00 89.50 115 THR A N 1
ATOM 883 C CA . THR A 1 115 ? 5.957 -6.863 -8.821 1.00 89.50 115 THR A CA 1
ATOM 884 C C . THR A 1 115 ? 4.992 -5.708 -8.573 1.00 89.50 115 THR A C 1
ATOM 886 O O . THR A 1 115 ? 4.924 -4.758 -9.353 1.00 89.50 115 THR A O 1
ATOM 889 N N . TRP A 1 116 ? 4.223 -5.789 -7.490 1.00 91.12 116 TRP A N 1
ATOM 890 C CA . TRP A 1 116 ? 3.324 -4.720 -7.066 1.00 91.12 116 TRP A CA 1
ATOM 891 C C . TRP A 1 116 ? 4.085 -3.722 -6.202 1.00 91.12 116 TRP A C 1
ATOM 893 O O . TRP A 1 116 ? 4.625 -4.076 -5.156 1.00 91.12 116 TRP A O 1
ATOM 903 N N . PHE A 1 117 ? 4.115 -2.472 -6.645 1.00 90.44 117 PHE A N 1
ATOM 904 C CA . PHE A 1 117 ? 4.839 -1.389 -5.999 1.00 90.44 117 PHE A CA 1
ATOM 905 C C . PHE A 1 117 ? 3.866 -0.348 -5.450 1.00 90.44 117 PHE A C 1
ATOM 907 O O . PHE A 1 117 ? 3.053 0.188 -6.208 1.00 90.44 117 PHE A O 1
ATOM 914 N N . SER A 1 118 ? 3.945 -0.062 -4.150 1.00 91.38 118 SER A N 1
ATOM 915 C CA . SER A 1 118 ? 3.100 0.941 -3.503 1.00 91.38 118 SER A CA 1
ATOM 916 C C . SER A 1 118 ? 3.305 2.317 -4.136 1.00 91.38 118 SER A C 1
ATOM 918 O O . SER A 1 118 ? 4.415 2.762 -4.398 1.00 91.38 118 SER A O 1
ATOM 920 N N . LEU A 1 119 ? 2.203 3.006 -4.396 1.00 88.62 119 LEU A N 1
ATOM 921 C CA . LEU A 1 119 ? 2.172 4.334 -4.994 1.00 88.62 119 LEU A CA 1
ATOM 922 C C . LEU A 1 119 ? 2.194 5.437 -3.945 1.00 88.62 119 LEU A C 1
ATOM 924 O O . LEU A 1 119 ? 2.005 6.592 -4.292 1.00 88.62 119 LEU A O 1
ATOM 928 N N . ARG A 1 120 ? 2.293 5.125 -2.660 1.00 87.00 120 ARG A N 1
ATOM 929 C CA . ARG A 1 120 ? 2.469 6.128 -1.616 1.00 87.00 120 ARG A CA 1
ATOM 930 C C . ARG A 1 120 ? 3.279 5.503 -0.486 1.00 87.00 120 ARG A C 1
ATOM 932 O O . ARG A 1 120 ? 3.133 4.306 -0.225 1.00 87.00 120 ARG A O 1
ATOM 939 N N . PRO A 1 121 ? 4.027 6.328 0.259 1.00 89.06 121 PRO A N 1
ATOM 940 C CA . PRO A 1 121 ? 4.579 5.888 1.521 1.00 89.06 121 PRO A CA 1
ATOM 941 C C . PRO A 1 121 ? 3.464 5.458 2.474 1.00 89.06 121 PRO A C 1
ATOM 943 O O . PRO A 1 121 ? 2.344 5.984 2.438 1.00 89.06 121 PRO A O 1
ATOM 946 N N . VAL A 1 122 ? 3.800 4.549 3.384 1.00 92.44 122 VAL A N 1
ATOM 947 C CA . VAL A 1 122 ? 2.922 4.179 4.495 1.00 92.44 122 VAL A CA 1
ATOM 948 C C . VAL A 1 122 ? 2.671 5.415 5.358 1.00 92.44 122 VAL A C 1
ATOM 950 O O . VAL A 1 122 ? 3.609 6.088 5.788 1.00 92.44 122 VAL A O 1
ATOM 953 N N . ALA A 1 123 ? 1.406 5.736 5.608 1.00 92.94 123 ALA A N 1
ATOM 954 C CA . ALA A 1 123 ? 1.012 6.824 6.488 1.00 92.94 123 ALA A CA 1
ATOM 955 C C . ALA A 1 123 ? 1.135 6.418 7.963 1.00 92.94 123 ALA A C 1
ATOM 957 O O . ALA A 1 123 ? 1.025 5.241 8.319 1.00 92.94 123 ALA A O 1
ATOM 958 N N . ARG A 1 124 ? 1.290 7.398 8.859 1.00 94.06 124 ARG A N 1
ATOM 959 C CA . ARG A 1 124 ? 1.396 7.132 10.304 1.00 94.06 124 ARG A CA 1
ATOM 960 C C . ARG A 1 124 ? 0.196 6.377 10.859 1.00 94.06 124 ARG A C 1
ATOM 962 O O . ARG A 1 124 ? 0.389 5.490 11.681 1.00 94.06 124 ARG A O 1
ATOM 969 N N . PHE A 1 125 ? -1.027 6.671 10.414 1.00 94.88 125 PHE A N 1
ATOM 970 C CA . PHE A 1 125 ? -2.207 5.938 10.884 1.00 94.88 125 PHE A CA 1
ATOM 971 C C . PHE A 1 125 ? -2.174 4.456 10.492 1.00 94.88 125 PHE A C 1
ATOM 973 O O . PHE A 1 125 ? -2.626 3.625 11.276 1.00 94.88 125 PHE A O 1
ATOM 980 N N . GLN A 1 126 ? -1.627 4.133 9.311 1.00 95.44 126 GLN A N 1
ATOM 981 C CA . GLN A 1 126 ? -1.503 2.756 8.837 1.00 95.44 126 GLN A CA 1
ATOM 982 C C . GLN A 1 126 ? -0.497 2.009 9.706 1.00 95.44 126 GLN A C 1
ATOM 984 O O . GLN A 1 126 ? -0.823 0.994 10.319 1.00 95.44 126 GLN A O 1
ATOM 989 N N . PHE A 1 127 ? 0.702 2.575 9.850 1.00 94.44 127 PHE A N 1
ATOM 990 C CA . PHE A 1 127 ? 1.743 1.968 10.669 1.00 94.44 127 PHE A CA 1
ATOM 991 C C . PHE A 1 127 ? 1.314 1.845 12.139 1.00 94.44 127 PHE A C 1
ATOM 993 O O . PHE A 1 127 ? 1.428 0.777 12.729 1.00 94.44 127 PHE A O 1
ATOM 1000 N N . GLY A 1 128 ? 0.742 2.900 12.725 1.00 93.75 128 GLY A N 1
ATOM 1001 C CA . GLY A 1 128 ? 0.251 2.888 14.105 1.00 93.75 128 GLY A CA 1
ATOM 1002 C C . GLY A 1 128 ? -0.893 1.900 14.339 1.00 93.75 128 GLY A C 1
ATOM 1003 O O . GLY A 1 128 ? -0.908 1.221 15.362 1.00 93.75 128 GLY A O 1
ATOM 1004 N N . GLY A 1 129 ? -1.829 1.771 13.394 1.00 94.31 129 GLY A N 1
A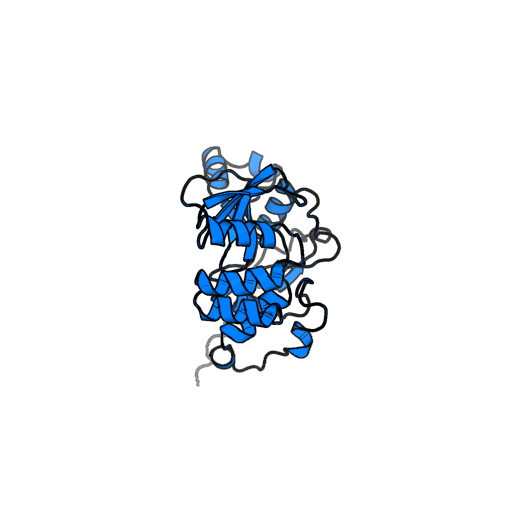TOM 1005 C CA . GLY A 1 129 ? -2.903 0.780 13.498 1.00 94.31 129 GLY A CA 1
ATOM 1006 C C . GLY A 1 129 ? -2.379 -0.654 13.399 1.00 94.31 129 GLY A C 1
ATOM 1007 O O . GLY A 1 129 ? -2.859 -1.523 14.125 1.00 94.31 129 GLY A O 1
ATOM 1008 N N . PHE A 1 130 ? -1.342 -0.890 12.586 1.00 93.44 130 PHE A N 1
ATOM 1009 C CA . PHE A 1 130 ? -0.594 -2.150 12.593 1.00 93.44 130 PHE A CA 1
ATOM 1010 C C . PHE A 1 130 ? 0.053 -2.422 13.955 1.00 93.44 130 PHE A C 1
ATOM 1012 O O . PHE A 1 130 ? -0.124 -3.518 14.483 1.00 93.44 130 PHE A O 1
ATOM 1019 N N . LEU A 1 131 ? 0.773 -1.451 14.533 1.00 91.06 131 LEU A N 1
ATOM 1020 C CA . LEU A 1 131 ? 1.434 -1.620 15.833 1.00 91.06 131 LEU A CA 1
ATOM 1021 C C . LEU A 1 131 ? 0.429 -2.072 16.904 1.00 91.06 131 LEU A C 1
ATOM 1023 O O . LEU A 1 131 ? 0.701 -3.007 17.660 1.00 91.06 131 LEU A O 1
ATOM 1027 N N . ASP A 1 132 ? -0.756 -1.459 16.899 1.00 91.62 132 ASP A N 1
ATOM 1028 C CA . ASP A 1 132 ? -1.844 -1.790 17.817 1.00 91.62 132 ASP A CA 1
ATOM 1029 C C . ASP A 1 132 ? -2.447 -3.182 17.553 1.00 91.62 132 ASP A C 1
ATOM 1031 O O . ASP A 1 132 ? -2.768 -3.914 18.494 1.00 91.62 132 ASP A O 1
ATOM 1035 N N . ALA A 1 133 ? -2.621 -3.559 16.282 1.00 92.44 133 ALA A N 1
ATOM 1036 C CA . ALA A 1 133 ? -3.268 -4.811 15.887 1.00 92.44 133 ALA A CA 1
ATOM 1037 C C . ALA A 1 133 ? -2.344 -6.034 16.019 1.00 92.44 133 ALA A C 1
ATOM 1039 O O . ALA A 1 133 ? -2.766 -7.093 16.492 1.00 92.44 133 ALA A O 1
ATOM 1040 N N . ALA A 1 134 ? -1.073 -5.897 15.638 1.00 87.50 134 ALA A N 1
ATOM 1041 C CA . ALA A 1 134 ? -0.111 -6.994 15.580 1.00 87.50 134 ALA A CA 1
ATOM 1042 C C . ALA A 1 134 ? 0.359 -7.473 16.962 1.00 87.50 134 ALA A C 1
ATOM 1044 O O . ALA A 1 134 ? 0.897 -8.577 17.071 1.00 87.50 134 ALA A O 1
ATOM 1045 N N . ARG A 1 135 ? 0.132 -6.682 18.026 1.00 81.94 135 ARG A N 1
ATOM 1046 C CA . ARG A 1 135 ? 0.509 -7.017 19.416 1.00 81.94 135 ARG A CA 1
ATOM 1047 C C . ARG A 1 135 ? 1.986 -7.422 19.524 1.00 81.94 135 ARG A C 1
ATOM 1049 O O . ARG A 1 135 ? 2.327 -8.480 20.065 1.00 81.94 135 ARG A O 1
ATOM 1056 N N . LEU A 1 136 ? 2.853 -6.567 18.978 1.00 77.25 136 LEU A N 1
ATOM 1057 C CA . LEU A 1 136 ? 4.276 -6.837 18.731 1.00 77.25 136 LEU A CA 1
ATOM 1058 C C . LEU A 1 136 ? 5.114 -7.125 19.978 1.00 77.25 136 LEU A C 1
ATOM 1060 O O . LEU A 1 136 ? 6.186 -7.702 19.839 1.00 77.25 136 LEU A O 1
ATOM 1064 N N . GLU A 1 137 ? 4.618 -6.832 21.181 1.00 71.88 137 GLU A N 1
ATOM 1065 C CA . GLU A 1 137 ? 5.238 -7.240 22.455 1.00 71.88 137 GLU A CA 1
ATOM 1066 C C . GLU A 1 137 ? 5.523 -8.753 22.525 1.00 71.88 137 GLU A C 1
ATOM 1068 O O . GLU A 1 137 ? 6.372 -9.208 23.286 1.00 71.88 137 GLU A O 1
ATOM 1073 N N . ARG A 1 138 ? 4.813 -9.557 21.722 1.00 69.62 138 ARG A N 1
ATOM 1074 C CA . ARG A 1 138 ? 5.040 -11.005 21.599 1.00 69.62 138 ARG A CA 1
ATOM 1075 C C . ARG A 1 138 ? 6.147 -11.383 20.614 1.00 69.62 138 ARG A C 1
ATOM 1077 O O . ARG A 1 138 ? 6.624 -12.512 20.667 1.00 69.62 138 ARG A O 1
ATOM 1084 N N . LEU A 1 139 ? 6.492 -10.488 19.690 1.00 67.94 139 LEU A N 1
ATOM 1085 C CA . LEU A 1 139 ? 7.399 -10.734 18.565 1.00 67.94 139 LEU A CA 1
ATOM 1086 C C . LEU A 1 139 ? 8.748 -10.024 18.725 1.00 67.94 139 LEU A C 1
ATOM 1088 O O . LEU A 1 139 ? 9.746 -10.508 18.200 1.00 67.94 139 LEU A O 1
ATOM 1092 N N . CYS A 1 140 ? 8.796 -8.912 19.461 1.00 73.00 140 CYS A N 1
ATOM 1093 C CA . CYS A 1 140 ? 10.015 -8.158 19.725 1.00 73.00 140 CYS A CA 1
ATOM 1094 C C . CYS A 1 140 ? 10.165 -7.908 21.230 1.00 73.00 140 CYS A C 1
ATOM 1096 O O . CYS A 1 140 ? 9.257 -7.385 21.871 1.00 73.00 140 CYS A O 1
ATOM 1098 N N . ALA A 1 141 ? 11.318 -8.284 21.793 1.00 62.50 141 ALA A N 1
ATOM 1099 C CA . ALA A 1 141 ? 11.633 -8.036 23.201 1.00 62.50 141 ALA A CA 1
ATOM 1100 C C . ALA A 1 141 ? 12.022 -6.570 23.471 1.00 62.50 141 ALA A C 1
ATOM 1102 O O . ALA A 1 141 ? 11.960 -6.116 24.613 1.00 62.50 141 ALA A O 1
ATOM 1103 N N . GLU A 1 142 ? 12.431 -5.831 22.434 1.00 76.50 142 GLU A N 1
ATOM 1104 C CA . GLU A 1 142 ? 12.714 -4.403 22.537 1.00 76.50 142 GLU A CA 1
ATOM 1105 C C . GLU A 1 142 ? 11.418 -3.595 22.438 1.00 76.50 142 GLU A C 1
ATOM 1107 O O . GLU A 1 142 ? 10.593 -3.808 21.548 1.00 76.50 142 GLU A O 1
ATOM 1112 N N . ALA A 1 143 ? 11.252 -2.636 23.350 1.00 72.31 143 ALA A N 1
ATOM 1113 C CA . ALA A 1 143 ? 10.120 -1.724 23.313 1.00 72.31 143 ALA A CA 1
ATOM 1114 C C . ALA A 1 143 ? 10.207 -0.815 22.076 1.00 72.31 143 ALA A C 1
ATOM 1116 O O . ALA A 1 143 ? 11.223 -0.154 21.845 1.00 72.31 143 ALA A O 1
ATOM 1117 N N . LEU A 1 144 ? 9.121 -0.761 21.306 1.00 85.81 144 LEU A N 1
ATOM 1118 C CA . LEU A 1 144 ? 8.974 0.170 20.193 1.00 85.81 144 LEU A CA 1
ATOM 1119 C C . LEU A 1 144 ? 8.759 1.586 20.734 1.00 85.81 144 LEU A C 1
ATOM 1121 O O . LEU A 1 144 ? 7.914 1.812 21.600 1.00 85.81 144 LEU A O 1
ATOM 1125 N N . ASP A 1 145 ? 9.514 2.550 20.212 1.00 88.38 145 ASP A N 1
ATOM 1126 C CA . ASP A 1 145 ? 9.358 3.962 20.573 1.00 88.38 145 ASP A CA 1
ATOM 1127 C C . ASP A 1 145 ? 8.183 4.573 19.797 1.00 88.38 145 ASP A C 1
ATOM 1129 O O . ASP A 1 145 ? 8.352 5.208 18.751 1.00 88.38 145 ASP A O 1
ATOM 1133 N N . GLU A 1 146 ? 6.972 4.337 20.301 1.00 89.38 146 GLU A N 1
ATOM 1134 C CA . GLU A 1 146 ? 5.734 4.805 19.678 1.00 89.38 146 GLU A CA 1
ATOM 1135 C C . GLU A 1 146 ? 5.691 6.333 19.556 1.00 89.38 146 GLU A C 1
ATOM 1137 O O . GLU A 1 146 ? 5.232 6.856 18.542 1.00 89.38 146 GLU A O 1
ATOM 1142 N N . VAL A 1 147 ? 6.218 7.065 20.544 1.00 91.50 147 VAL A N 1
ATOM 1143 C CA . VAL A 1 147 ? 6.237 8.536 20.525 1.00 91.50 147 VAL A CA 1
ATOM 1144 C C . VAL A 1 147 ? 7.045 9.043 19.331 1.00 91.50 147 VAL A C 1
ATOM 1146 O O . VAL A 1 147 ? 6.595 9.944 18.621 1.00 91.50 147 VAL A O 1
ATOM 1149 N N . ARG A 1 148 ? 8.210 8.441 19.065 1.00 92.94 148 ARG A N 1
ATOM 1150 C CA . ARG A 1 148 ? 9.035 8.764 17.893 1.00 92.94 148 ARG A CA 1
ATOM 1151 C C . ARG A 1 148 ? 8.337 8.417 16.580 1.00 92.94 148 ARG A C 1
ATOM 1153 O O . ARG A 1 148 ? 8.363 9.231 15.656 1.00 92.94 148 ARG A O 1
ATOM 1160 N N . ILE A 1 149 ? 7.738 7.231 16.487 1.00 89.56 149 ILE A N 1
ATOM 1161 C CA . ILE A 1 149 ? 7.105 6.727 15.256 1.00 89.56 149 ILE A CA 1
ATOM 1162 C C . ILE A 1 149 ? 5.861 7.557 14.901 1.00 89.56 149 ILE A C 1
ATOM 1164 O O . ILE A 1 149 ? 5.657 7.923 13.742 1.00 89.56 149 ILE A O 1
ATOM 1168 N N . MET A 1 150 ? 5.056 7.895 15.909 1.00 92.44 150 MET A N 1
ATOM 1169 C CA . MET A 1 150 ? 3.740 8.520 15.751 1.00 92.44 150 MET A CA 1
ATOM 1170 C C . MET A 1 150 ? 3.767 10.052 15.838 1.00 92.44 150 MET A C 1
ATOM 1172 O O . MET A 1 150 ? 2.715 10.687 15.793 1.00 92.44 150 MET A O 1
ATOM 1176 N N . SER A 1 151 ? 4.949 10.665 15.939 1.00 92.19 151 SER A N 1
ATOM 1177 C CA . SER A 1 151 ? 5.090 12.122 15.973 1.00 92.19 151 SER A CA 1
ATOM 1178 C C . SER A 1 151 ? 4.702 12.757 14.632 1.00 92.19 151 SER A C 1
ATOM 1180 O O . SER A 1 151 ? 5.365 12.530 13.619 1.00 92.19 151 SER A O 1
ATOM 1182 N N . GLY A 1 152 ? 3.643 13.573 14.631 1.00 92.44 152 GLY A N 1
ATOM 1183 C CA . GLY A 1 152 ? 3.155 14.322 13.469 1.00 92.44 152 GLY A CA 1
ATOM 1184 C C . GLY A 1 152 ? 1.681 14.055 13.158 1.00 92.44 152 GLY A C 1
ATOM 1185 O O . GLY A 1 152 ? 0.940 13.539 13.994 1.00 92.44 152 GLY A O 1
ATOM 1186 N N . SER A 1 153 ? 1.238 14.426 11.953 1.00 93.12 153 SER A N 1
ATOM 1187 C CA . SER A 1 153 ? -0.120 14.117 11.498 1.00 93.12 153 SER A CA 1
ATOM 1188 C C . SER A 1 153 ? -0.261 12.620 11.226 1.00 93.12 153 SER A C 1
ATOM 1190 O O . SER A 1 153 ? 0.637 11.998 10.651 1.00 93.12 153 SER A O 1
ATOM 1192 N N . GLU A 1 154 ? -1.420 12.054 11.571 1.00 93.62 154 GLU A N 1
ATOM 1193 C CA . GLU A 1 154 ? -1.795 10.674 11.236 1.00 93.62 154 GLU A CA 1
ATOM 1194 C C . GLU A 1 154 ? -1.732 10.410 9.720 1.00 93.62 154 GLU A C 1
ATOM 1196 O O . GLU A 1 154 ? -1.569 9.265 9.306 1.00 93.62 154 GLU A O 1
ATOM 1201 N N . LEU A 1 155 ? -1.836 11.455 8.892 1.00 90.25 155 LEU A N 1
ATOM 1202 C CA . LEU A 1 155 ? -1.926 11.329 7.438 1.00 90.25 155 LEU A CA 1
ATOM 1203 C C . LEU A 1 155 ? -0.590 11.428 6.708 1.00 90.25 155 LEU A C 1
ATOM 1205 O O . LEU A 1 155 ? -0.546 11.049 5.538 1.00 90.25 155 LEU A O 1
ATOM 1209 N N . ASP A 1 156 ? 0.464 11.947 7.343 1.00 89.31 156 ASP A N 1
ATOM 1210 C CA . ASP A 1 156 ? 1.751 12.025 6.652 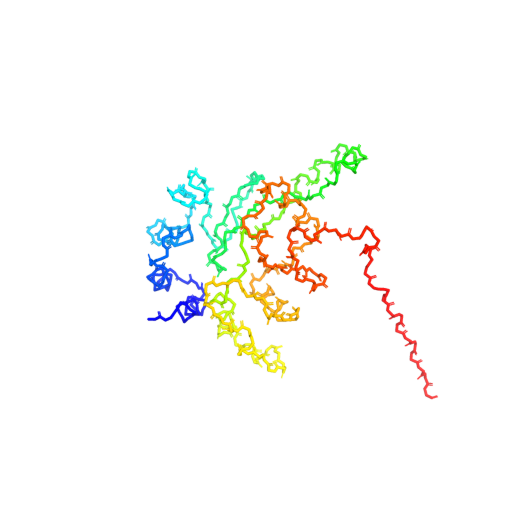1.00 89.31 156 ASP A CA 1
ATOM 1211 C C . ASP A 1 156 ? 2.431 10.656 6.639 1.00 89.31 156 ASP A C 1
ATOM 1213 O O . ASP A 1 156 ? 2.119 9.768 7.439 1.00 89.31 156 ASP A O 1
ATOM 1217 N N . ALA A 1 157 ? 3.408 10.524 5.744 1.00 89.94 157 ALA A N 1
ATOM 1218 C CA . ALA A 1 157 ? 4.298 9.380 5.696 1.00 89.94 157 ALA A CA 1
ATOM 1219 C C . ALA A 1 157 ? 4.972 9.142 7.058 1.00 89.94 157 ALA A C 1
ATOM 1221 O O . ALA A 1 157 ? 5.436 10.080 7.718 1.00 89.94 157 ALA A O 1
ATOM 1222 N N . VAL A 1 158 ? 5.073 7.879 7.462 1.00 88.81 158 VAL A N 1
ATOM 1223 C CA . VAL A 1 158 ? 5.890 7.495 8.611 1.00 88.81 158 VAL A CA 1
ATOM 1224 C C . VAL A 1 158 ? 7.372 7.503 8.211 1.00 88.81 158 VAL A C 1
ATOM 1226 O O . VAL A 1 158 ? 7.827 6.709 7.397 1.00 88.81 158 VAL A O 1
ATOM 1229 N N . THR A 1 159 ? 8.145 8.431 8.777 1.00 86.50 159 THR A N 1
ATOM 1230 C CA . THR A 1 159 ? 9.557 8.654 8.401 1.00 86.50 159 THR A CA 1
ATOM 1231 C C . THR A 1 159 ? 10.559 8.298 9.496 1.00 86.50 159 THR A C 1
ATOM 1233 O O . THR A 1 159 ? 11.733 8.084 9.207 1.00 86.50 159 THR A O 1
ATOM 1236 N N . SER A 1 160 ? 10.113 8.199 10.748 1.00 87.12 160 SER A N 1
ATOM 1237 C CA . SER A 1 160 ? 10.966 7.977 11.920 1.00 87.12 160 SER A CA 1
ATOM 1238 C C . SER A 1 160 ? 10.920 6.524 12.394 1.00 87.12 160 SER A C 1
ATOM 1240 O O . SER A 1 160 ? 10.752 6.284 13.585 1.00 87.12 160 SER A O 1
ATOM 1242 N N . VAL A 1 161 ? 11.062 5.558 11.486 1.00 87.06 161 VAL A N 1
ATOM 1243 C CA . VAL A 1 161 ? 11.120 4.116 11.801 1.00 87.06 161 VAL A CA 1
ATOM 1244 C C . VAL A 1 161 ? 12.512 3.550 11.536 1.00 87.06 161 VAL A C 1
ATOM 1246 O O . VAL A 1 161 ? 13.262 4.060 10.707 1.00 87.06 161 VAL A O 1
ATOM 1249 N N . ARG A 1 162 ? 12.882 2.519 12.291 1.00 87.81 162 ARG A N 1
ATOM 1250 C CA . ARG A 1 162 ? 14.106 1.732 12.107 1.00 87.81 162 ARG A CA 1
ATOM 1251 C C . ARG A 1 162 ? 13.831 0.599 11.124 1.00 87.81 162 ARG A C 1
ATOM 1253 O O . ARG A 1 162 ? 12.700 0.133 11.034 1.00 87.81 162 ARG A O 1
ATOM 1260 N N . LEU A 1 163 ? 14.878 0.097 10.470 1.00 84.50 163 LEU A N 1
ATOM 1261 C CA . LEU A 1 163 ? 14.761 -1.007 9.513 1.00 84.50 163 LEU A CA 1
ATOM 1262 C C . LEU A 1 163 ? 14.019 -2.219 10.099 1.00 84.50 163 LEU A C 1
ATOM 1264 O O . LEU A 1 163 ? 13.020 -2.635 9.535 1.00 84.50 163 LEU A O 1
ATOM 1268 N N . GLY A 1 164 ? 14.407 -2.693 11.288 1.00 85.62 164 GLY A N 1
ATOM 1269 C CA . GLY A 1 164 ? 13.737 -3.837 11.921 1.00 85.62 164 GLY A CA 1
ATOM 1270 C C . GLY A 1 164 ? 12.248 -3.616 12.236 1.00 85.62 164 GLY A C 1
ATOM 1271 O O . GLY A 1 164 ? 11.480 -4.570 12.272 1.00 85.62 164 GLY A O 1
ATOM 1272 N N . GLU A 1 165 ? 11.803 -2.370 12.425 1.00 89.06 165 GLU A N 1
ATOM 1273 C CA . GLU A 1 165 ? 10.378 -2.052 12.622 1.00 89.06 165 GLU A CA 1
ATOM 1274 C C . GLU A 1 165 ? 9.609 -2.155 11.301 1.00 89.06 165 GLU A C 1
ATOM 1276 O O . GLU A 1 165 ? 8.464 -2.607 11.271 1.00 89.06 165 GLU A O 1
ATOM 1281 N N . VAL A 1 166 ? 10.262 -1.776 10.201 1.00 88.94 166 VAL A N 1
ATOM 1282 C CA . VAL A 1 166 ? 9.736 -1.946 8.847 1.00 88.94 166 VAL A CA 1
ATOM 1283 C C . VAL A 1 166 ? 9.708 -3.420 8.453 1.00 88.94 166 VAL A C 1
ATOM 1285 O O . VAL A 1 166 ? 8.704 -3.871 7.907 1.00 88.94 166 VAL A O 1
ATOM 1288 N N . ASP A 1 167 ? 10.755 -4.186 8.767 1.00 87.50 167 ASP A N 1
ATOM 1289 C CA . ASP A 1 167 ? 10.806 -5.632 8.518 1.00 87.50 167 ASP A CA 1
ATOM 1290 C C . ASP A 1 167 ? 9.598 -6.329 9.153 1.00 87.50 167 ASP A C 1
ATOM 1292 O O . ASP A 1 167 ? 8.919 -7.121 8.502 1.00 87.50 167 ASP A O 1
ATOM 1296 N N . LEU A 1 168 ? 9.291 -5.994 10.412 1.00 89.00 168 LEU A N 1
ATOM 1297 C CA . LEU A 1 168 ? 8.137 -6.534 11.134 1.00 89.00 168 LEU A CA 1
ATOM 1298 C C . LEU A 1 168 ? 6.807 -6.152 10.473 1.00 89.00 168 LEU A C 1
ATOM 1300 O O . LEU A 1 168 ? 5.928 -7.006 10.347 1.00 89.00 168 LEU A O 1
ATOM 1304 N N . TYR A 1 169 ? 6.663 -4.896 10.039 1.00 91.06 169 TYR A N 1
ATOM 1305 C CA . TYR A 1 169 ? 5.483 -4.415 9.313 1.00 91.06 169 TYR A CA 1
ATOM 1306 C C . TYR A 1 169 ? 5.257 -5.190 8.015 1.00 91.06 169 TYR A C 1
ATOM 1308 O O . TYR A 1 169 ? 4.174 -5.727 7.776 1.00 91.06 169 TYR A O 1
ATOM 1316 N N . LEU A 1 170 ? 6.301 -5.290 7.192 1.00 90.56 170 LEU A N 1
ATOM 1317 C CA . LEU A 1 170 ? 6.241 -5.976 5.908 1.00 90.56 170 LEU A CA 1
ATOM 1318 C C . LEU A 1 170 ? 5.989 -7.470 6.096 1.00 90.56 170 LEU A C 1
ATOM 1320 O O . LEU A 1 170 ? 5.108 -8.016 5.439 1.00 90.56 170 LEU A O 1
ATOM 1324 N N . TYR A 1 171 ? 6.683 -8.113 7.037 1.00 88.12 171 TYR A N 1
ATOM 1325 C CA . TYR A 1 171 ? 6.473 -9.523 7.354 1.00 88.12 171 TYR A CA 1
ATOM 1326 C C . TYR A 1 171 ? 5.026 -9.806 7.772 1.00 88.12 171 TYR A C 1
ATOM 1328 O O . TYR A 1 171 ? 4.417 -10.750 7.270 1.00 88.12 171 TYR A O 1
ATOM 1336 N N . TRP A 1 172 ? 4.449 -8.974 8.645 1.00 88.69 172 TRP A N 1
ATOM 1337 C CA . TRP A 1 172 ? 3.067 -9.141 9.101 1.00 88.69 172 TRP A CA 1
ATOM 1338 C C . TRP A 1 172 ? 2.049 -9.008 7.961 1.00 88.69 172 TRP A C 1
ATOM 1340 O O . TRP A 1 172 ? 1.088 -9.772 7.908 1.00 88.69 172 TRP A O 1
ATOM 1350 N N . LEU A 1 173 ? 2.289 -8.091 7.019 1.00 88.56 173 LEU A N 1
ATOM 1351 C CA . LEU A 1 173 ? 1.462 -7.910 5.822 1.00 88.56 173 LEU A CA 1
ATOM 1352 C C . LEU A 1 173 ? 1.749 -8.925 4.701 1.00 88.56 173 LEU A C 1
ATOM 1354 O O . LEU A 1 173 ? 1.069 -8.902 3.677 1.00 88.56 173 LEU A O 1
ATOM 1358 N N . GLY A 1 174 ? 2.759 -9.789 4.846 1.00 87.69 174 GLY A N 1
ATOM 1359 C CA . GLY A 1 174 ? 3.208 -10.676 3.769 1.00 87.69 174 GLY A CA 1
ATOM 1360 C C . GLY A 1 174 ? 3.827 -9.929 2.579 1.00 87.69 174 GLY A C 1
ATOM 1361 O O . GLY A 1 174 ? 3.728 -10.385 1.440 1.00 87.69 174 GLY A O 1
ATOM 1362 N N . LYS A 1 175 ? 4.440 -8.770 2.834 1.00 90.06 175 LYS A N 1
ATOM 1363 C CA . LYS A 1 175 ? 5.116 -7.911 1.855 1.00 90.06 175 LYS A CA 1
ATOM 1364 C C . LYS A 1 175 ? 6.636 -8.013 1.983 1.00 90.06 175 LYS A C 1
ATOM 1366 O O . LYS A 1 175 ? 7.170 -8.571 2.938 1.00 90.06 175 LYS A O 1
ATOM 1371 N N . ALA A 1 176 ? 7.336 -7.450 1.006 1.00 87.31 176 ALA A N 1
ATOM 1372 C CA . ALA A 1 176 ? 8.790 -7.373 0.979 1.00 87.31 176 ALA A CA 1
ATOM 1373 C C . ALA A 1 176 ? 9.241 -5.953 0.631 1.00 87.31 176 ALA A C 1
ATOM 1375 O O . ALA A 1 176 ? 8.473 -5.161 0.081 1.00 87.31 176 ALA A O 1
ATOM 1376 N N . PHE A 1 177 ? 10.499 -5.640 0.934 1.00 85.50 177 PHE A N 1
ATOM 1377 C CA . PHE A 1 177 ? 11.097 -4.386 0.497 1.00 85.50 177 PHE A CA 1
ATOM 1378 C C . PHE A 1 177 ? 11.153 -4.308 -1.020 1.00 85.50 177 PHE A C 1
ATOM 1380 O O . PHE A 1 177 ? 11.502 -5.276 -1.700 1.00 85.50 177 PHE A O 1
ATOM 1387 N N . ALA A 1 178 ? 10.915 -3.109 -1.541 1.00 84.31 178 ALA A N 1
ATOM 1388 C CA . ALA A 1 178 ? 11.254 -2.813 -2.916 1.00 84.31 178 ALA A CA 1
ATOM 1389 C C . ALA A 1 178 ? 12.781 -2.839 -3.084 1.00 84.31 178 ALA A C 1
ATOM 1391 O O . ALA A 1 178 ? 13.527 -2.163 -2.366 1.00 84.31 178 ALA A O 1
ATOM 1392 N N . SER A 1 179 ? 13.245 -3.621 -4.058 1.00 81.56 179 SER A N 1
ATOM 1393 C CA . SER A 1 179 ? 14.645 -3.599 -4.475 1.00 81.56 179 SER A CA 1
ATOM 1394 C C . SER A 1 179 ? 14.973 -2.286 -5.199 1.00 81.56 179 SER A C 1
ATOM 1396 O O . SER A 1 179 ? 14.072 -1.641 -5.749 1.00 81.56 179 SER A O 1
ATOM 1398 N N . PRO A 1 180 ? 16.258 -1.906 -5.294 1.00 81.62 180 PRO A N 1
ATOM 1399 C CA . PRO A 1 180 ? 16.696 -0.795 -6.138 1.00 81.62 180 PRO A CA 1
ATOM 1400 C C . PRO A 1 180 ? 16.162 -0.848 -7.580 1.00 81.62 180 PRO A C 1
ATOM 1402 O O . PRO A 1 180 ? 15.714 0.162 -8.121 1.00 81.62 180 PRO A O 1
ATOM 1405 N N . HIS A 1 181 ? 16.126 -2.035 -8.195 1.00 80.88 181 HIS A N 1
ATOM 1406 C CA . HIS A 1 181 ? 15.560 -2.221 -9.537 1.00 80.88 181 HIS A CA 1
ATOM 1407 C C . HIS A 1 181 ? 14.055 -1.953 -9.571 1.00 80.88 181 HIS A C 1
ATOM 1409 O O . HIS A 1 181 ? 13.561 -1.341 -10.513 1.00 80.88 181 HIS A O 1
ATOM 1415 N N . THR A 1 182 ? 13.320 -2.346 -8.528 1.00 83.81 182 THR A N 1
ATOM 1416 C CA . THR A 1 182 ? 11.881 -2.055 -8.433 1.00 83.81 182 THR A CA 1
ATOM 1417 C C . THR A 1 182 ? 11.640 -0.546 -8.403 1.00 83.81 182 THR A C 1
ATOM 1419 O O . THR A 1 182 ? 10.797 -0.042 -9.141 1.00 83.81 182 THR A O 1
ATOM 1422 N N . TRP A 1 183 ? 12.446 0.188 -7.632 1.00 82.62 183 TRP A N 1
ATOM 1423 C CA . TRP A 1 183 ? 12.413 1.651 -7.583 1.00 82.62 183 TRP A CA 1
ATOM 1424 C C . TRP A 1 183 ? 12.697 2.305 -8.935 1.00 82.62 183 TRP A C 1
ATOM 1426 O O . TRP A 1 183 ? 11.965 3.205 -9.355 1.00 82.62 183 TRP A O 1
ATOM 1436 N N . ARG A 1 184 ? 13.728 1.838 -9.650 1.00 83.06 184 ARG A N 1
ATOM 1437 C CA . ARG A 1 184 ? 14.040 2.316 -11.007 1.00 83.06 184 ARG A CA 1
ATOM 1438 C C . ARG A 1 184 ? 12.892 2.025 -11.980 1.00 83.06 184 ARG A C 1
ATOM 1440 O O . ARG A 1 184 ? 12.519 2.907 -12.752 1.00 83.06 184 ARG A O 1
ATOM 1447 N N . SER A 1 185 ? 12.281 0.840 -11.897 1.00 83.81 185 SER A N 1
ATOM 1448 C CA . SER A 1 185 ? 11.121 0.479 -12.723 1.00 83.81 185 SER A CA 1
ATOM 1449 C C . SER A 1 185 ? 9.927 1.382 -12.450 1.00 83.81 185 SER A C 1
ATOM 1451 O O . SER A 1 185 ? 9.335 1.932 -13.381 1.00 83.81 185 SER A O 1
ATOM 1453 N N . ALA A 1 186 ? 9.607 1.588 -11.172 1.00 84.44 186 ALA A N 1
ATOM 1454 C CA . ALA A 1 186 ? 8.529 2.465 -10.748 1.00 84.44 186 ALA A CA 1
ATOM 1455 C C . ALA A 1 186 ? 8.756 3.893 -11.253 1.00 84.44 186 ALA A C 1
ATOM 1457 O O . ALA A 1 186 ? 7.851 4.473 -11.846 1.00 84.44 186 ALA A O 1
ATOM 1458 N N . ARG A 1 187 ? 9.976 4.432 -11.127 1.00 83.00 187 ARG A N 1
ATOM 1459 C CA . ARG A 1 187 ? 10.339 5.747 -11.678 1.00 83.00 187 ARG A CA 1
ATOM 1460 C C . ARG A 1 187 ? 10.157 5.810 -13.198 1.00 83.00 187 ARG A C 1
ATOM 1462 O O . ARG A 1 187 ? 9.632 6.798 -13.702 1.00 83.00 187 ARG A O 1
ATOM 1469 N N . ALA A 1 188 ? 10.542 4.765 -13.929 1.00 81.88 188 ALA A N 1
ATOM 1470 C CA . ALA A 1 188 ? 10.372 4.713 -15.381 1.00 81.88 188 ALA A CA 1
ATOM 1471 C C . ALA A 1 188 ? 8.891 4.693 -15.814 1.00 81.88 188 ALA A C 1
ATOM 1473 O O . ALA A 1 188 ? 8.554 5.281 -16.839 1.00 81.88 188 ALA A O 1
ATOM 1474 N N . HIS A 1 189 ? 8.005 4.061 -15.035 1.00 80.44 189 HIS A N 1
ATOM 1475 C CA . HIS A 1 189 ? 6.573 3.943 -15.357 1.00 80.44 189 HIS A CA 1
ATOM 1476 C C . HIS A 1 189 ? 5.726 5.109 -14.834 1.00 80.44 189 HIS A C 1
ATOM 1478 O O . HIS A 1 189 ? 4.761 5.513 -15.479 1.00 80.44 189 HIS A O 1
ATOM 1484 N N . LEU A 1 190 ? 6.066 5.646 -13.662 1.00 76.12 190 LEU A N 1
ATOM 1485 C CA . LEU A 1 190 ? 5.334 6.731 -13.007 1.00 76.12 190 LEU A CA 1
ATOM 1486 C C . LEU A 1 190 ? 5.812 8.118 -13.445 1.00 76.12 190 LEU A C 1
ATOM 1488 O O . LEU A 1 190 ? 5.100 9.098 -13.23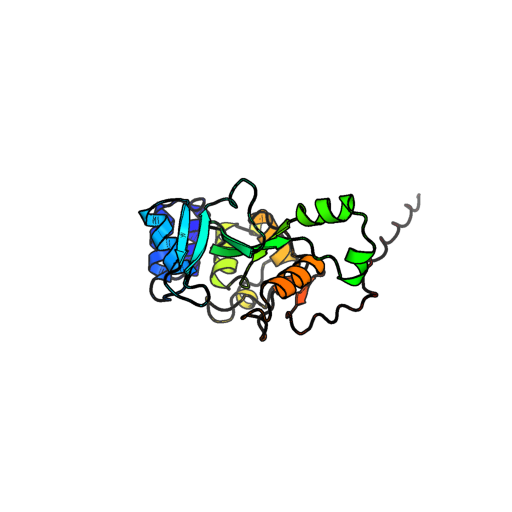4 1.00 76.12 190 LEU A O 1
ATOM 1492 N N . GLY A 1 191 ? 7.008 8.215 -14.032 1.00 75.31 191 GLY A N 1
ATOM 1493 C CA . GLY A 1 191 ? 7.679 9.488 -14.271 1.00 75.31 191 GLY A CA 1
ATOM 1494 C C . GLY A 1 191 ? 8.169 10.111 -12.960 1.00 75.31 191 GLY A C 1
ATOM 1495 O O . GLY A 1 191 ? 8.714 9.425 -12.093 1.00 75.31 191 GLY A O 1
ATOM 1496 N N . ALA A 1 192 ? 7.985 11.426 -12.804 1.00 60.59 192 ALA A N 1
ATOM 1497 C CA . ALA A 1 192 ? 8.205 12.082 -11.518 1.00 60.59 192 ALA A CA 1
ATOM 1498 C C . ALA A 1 192 ? 7.135 11.593 -10.531 1.00 60.59 192 ALA A C 1
ATOM 1500 O O . ALA A 1 192 ? 5.965 11.961 -10.637 1.00 60.59 192 ALA A O 1
ATOM 1501 N N . ALA A 1 193 ? 7.523 10.719 -9.600 1.00 54.06 193 ALA A N 1
ATOM 1502 C CA . ALA A 1 193 ? 6.605 10.223 -8.587 1.00 54.06 193 ALA A CA 1
ATOM 1503 C C . ALA A 1 193 ? 6.074 11.416 -7.767 1.00 54.06 193 ALA A C 1
ATOM 1505 O O . ALA A 1 193 ? 6.880 12.190 -7.265 1.00 54.06 193 ALA A O 1
ATOM 1506 N N . PRO A 1 194 ? 4.756 11.599 -7.580 1.00 47.28 194 PRO A N 1
ATOM 1507 C CA . PRO A 1 194 ? 4.220 12.763 -6.865 1.00 47.28 194 PRO A CA 1
ATOM 1508 C C . PRO A 1 194 ? 4.619 12.840 -5.377 1.00 47.28 194 PRO A C 1
ATOM 1510 O O . PRO A 1 194 ? 4.360 13.845 -4.722 1.00 47.28 194 PRO A O 1
ATOM 1513 N N . TRP A 1 195 ? 5.264 11.802 -4.837 1.00 51.09 195 TRP A N 1
ATOM 1514 C CA . TRP A 1 195 ? 5.897 11.785 -3.514 1.00 51.09 195 TRP A CA 1
ATOM 1515 C C . TRP A 1 195 ? 7.420 12.010 -3.552 1.00 51.09 195 TRP A C 1
ATOM 1517 O O . TRP A 1 195 ? 8.060 11.936 -2.505 1.00 51.09 195 TRP A O 1
ATOM 1527 N N . SER A 1 196 ? 8.007 12.322 -4.718 1.00 35.81 196 SER A N 1
ATOM 1528 C CA . SER A 1 196 ? 9.456 12.507 -4.903 1.00 35.81 196 SER A CA 1
ATOM 1529 C C . SER A 1 196 ? 10.047 13.684 -4.125 1.00 35.81 196 SER A C 1
ATOM 1531 O O . SER A 1 196 ? 11.254 13.735 -3.910 1.00 35.81 196 SER A O 1
ATOM 1533 N N . THR A 1 197 ? 9.199 14.565 -3.600 1.00 34.47 197 THR A N 1
ATOM 1534 C CA . THR A 1 197 ? 9.582 15.714 -2.777 1.00 34.47 197 THR A CA 1
ATOM 1535 C C . THR A 1 197 ? 8.963 15.654 -1.378 1.00 34.47 197 THR A C 1
ATOM 1537 O O . THR A 1 197 ? 7.740 15.633 -1.250 1.00 34.47 197 THR A O 1
ATOM 1540 N N . PRO A 1 198 ? 9.768 15.771 -0.309 1.00 40.94 198 PRO A N 1
ATOM 1541 C CA . PRO A 1 198 ? 10.772 14.815 0.130 1.00 40.94 198 PRO A CA 1
ATOM 1542 C C . PRO A 1 198 ? 10.106 13.733 1.009 1.00 40.94 198 PRO A C 1
ATOM 1544 O O . PRO A 1 198 ? 10.407 13.627 2.199 1.00 40.94 198 PRO A O 1
ATOM 1547 N N . ASN A 1 199 ? 9.165 12.961 0.462 1.00 37.22 199 ASN A N 1
ATOM 1548 C CA . ASN A 1 199 ? 8.594 11.828 1.184 1.00 37.22 199 ASN A CA 1
ATOM 1549 C C . ASN A 1 199 ? 9.328 10.547 0.781 1.00 37.22 199 ASN A C 1
ATOM 1551 O O . ASN A 1 199 ? 9.777 10.368 -0.346 1.00 37.22 199 ASN A O 1
ATOM 1555 N N . ARG A 1 200 ? 9.560 9.716 1.784 1.00 43.56 200 ARG A N 1
ATOM 1556 C CA . ARG A 1 200 ? 10.748 8.884 1.920 1.00 43.56 200 ARG A CA 1
ATOM 1557 C C . ARG A 1 200 ? 10.251 7.459 2.170 1.00 43.56 200 ARG A C 1
ATOM 1559 O O . ARG A 1 200 ? 9.549 7.250 3.154 1.00 43.56 200 ARG A O 1
ATOM 1566 N N . GLU A 1 201 ? 10.561 6.515 1.288 1.00 48.28 201 GLU A N 1
ATOM 1567 C CA . GLU A 1 201 ? 10.147 5.109 1.432 1.00 48.28 201 GLU A CA 1
ATOM 1568 C C . GLU A 1 201 ? 11.349 4.199 1.706 1.00 48.28 201 GLU A C 1
ATOM 1570 O O . GLU A 1 201 ? 12.510 4.590 1.550 1.00 48.28 201 GLU A O 1
ATOM 1575 N N . TRP A 1 202 ? 11.064 2.984 2.169 1.00 45.72 202 TRP A N 1
ATOM 1576 C CA . TRP A 1 202 ? 12.067 2.055 2.671 1.00 45.72 202 TRP A CA 1
ATOM 1577 C C . TRP A 1 202 ? 12.588 1.126 1.573 1.00 45.72 202 TRP A C 1
ATOM 1579 O O . TRP A 1 202 ? 11.834 0.613 0.746 1.00 45.72 202 TRP A O 1
ATOM 1589 N N . THR A 1 203 ? 13.892 0.871 1.597 1.00 49.81 203 THR A N 1
ATOM 1590 C CA . THR A 1 203 ? 14.562 -0.103 0.725 1.00 49.81 203 THR A CA 1
ATOM 1591 C C . THR A 1 203 ? 15.166 -1.232 1.551 1.00 49.81 203 THR A C 1
ATOM 1593 O O . THR A 1 203 ? 15.400 -1.073 2.748 1.00 49.81 203 THR A O 1
ATOM 1596 N N . ALA A 1 204 ? 15.453 -2.365 0.904 1.00 41.47 204 ALA A N 1
ATOM 1597 C CA . ALA A 1 204 ? 16.042 -3.538 1.558 1.00 41.47 204 ALA A CA 1
ATOM 1598 C C . ALA A 1 204 ? 17.411 -3.258 2.214 1.00 41.47 204 ALA A C 1
ATOM 1600 O O . ALA A 1 204 ? 17.816 -3.985 3.113 1.00 41.47 204 ALA A O 1
ATOM 1601 N N . SER A 1 205 ? 18.119 -2.204 1.792 1.00 42.53 205 SER A N 1
ATOM 1602 C CA . SER A 1 205 ? 19.391 -1.777 2.390 1.00 42.53 205 SER A CA 1
ATOM 1603 C C . SER A 1 205 ? 19.223 -0.974 3.687 1.00 42.53 205 SER A C 1
ATOM 1605 O O . SER A 1 205 ? 20.208 -0.542 4.279 1.00 42.53 205 SER A O 1
ATOM 1607 N N . GLY A 1 206 ? 17.988 -0.726 4.134 1.00 40.25 206 GLY A N 1
ATOM 1608 C CA . GLY A 1 206 ? 17.709 0.111 5.301 1.00 40.25 206 GLY A CA 1
ATOM 1609 C C . GLY A 1 206 ? 17.804 1.609 5.056 1.00 40.25 206 GLY A C 1
ATOM 1610 O O . GLY A 1 206 ? 17.521 2.393 5.964 1.00 40.25 206 GLY A O 1
ATOM 1611 N N . ALA A 1 207 ? 18.159 2.028 3.841 1.00 37.94 207 ALA A N 1
ATOM 1612 C CA . ALA A 1 207 ? 18.141 3.427 3.468 1.00 37.94 207 ALA A CA 1
ATOM 1613 C C . ALA A 1 207 ? 16.693 3.903 3.291 1.00 37.94 207 ALA A C 1
ATOM 1615 O O . ALA A 1 207 ? 15.871 3.252 2.637 1.00 37.94 207 ALA A O 1
ATOM 1616 N N . ILE A 1 208 ? 16.400 5.070 3.867 1.00 45.09 208 ILE A N 1
ATOM 1617 C CA . ILE A 1 208 ? 15.186 5.818 3.570 1.00 45.09 208 ILE A CA 1
ATOM 1618 C C . ILE A 1 208 ? 15.468 6.647 2.313 1.00 45.09 208 ILE A C 1
ATOM 1620 O O . ILE A 1 208 ? 16.237 7.610 2.374 1.00 45.09 208 ILE A O 1
ATOM 1624 N N . VAL A 1 209 ? 14.872 6.275 1.183 1.00 42.91 209 VAL A N 1
ATOM 1625 C CA . VAL A 1 209 ? 15.256 6.804 -0.132 1.00 42.91 209 VAL A CA 1
ATOM 1626 C C . VAL A 1 209 ? 14.184 7.760 -0.657 1.00 42.91 209 VAL A C 1
ATOM 1628 O O . VAL A 1 209 ? 12.986 7.499 -0.551 1.00 42.91 209 VAL A O 1
ATOM 1631 N N . SER A 1 210 ? 14.624 8.898 -1.202 1.00 39.88 210 SER A N 1
ATOM 1632 C CA . SER A 1 210 ? 13.813 9.729 -2.098 1.00 39.88 210 SER A CA 1
ATOM 1633 C C . SER A 1 210 ? 14.143 9.340 -3.546 1.00 39.88 210 SER A C 1
ATOM 1635 O O . SER A 1 210 ? 15.324 9.145 -3.847 1.00 39.88 210 SER A O 1
ATOM 1637 N N . PRO A 1 211 ? 13.158 9.286 -4.463 1.00 39.28 211 PRO A N 1
ATOM 1638 C CA . PRO A 1 211 ? 13.386 9.042 -5.889 1.00 39.28 211 PRO A CA 1
ATOM 1639 C C . PRO A 1 211 ? 14.440 9.959 -6.534 1.00 39.28 211 PRO A C 1
ATOM 1641 O O . PRO A 1 211 ? 15.060 9.577 -7.526 1.00 39.28 211 PRO A O 1
ATOM 1644 N N . GLU A 1 212 ? 14.637 11.160 -5.980 1.00 38.56 212 GLU A N 1
ATOM 1645 C CA . GLU A 1 212 ? 15.576 12.180 -6.469 1.00 38.56 212 GLU A CA 1
ATOM 1646 C C . GLU A 1 212 ? 17.023 11.943 -6.005 1.00 38.56 212 GLU A C 1
ATOM 1648 O O . GLU A 1 212 ? 17.945 12.487 -6.600 1.00 38.56 212 GLU A O 1
ATOM 1653 N N . VAL A 1 213 ? 17.227 11.104 -4.982 1.00 44.09 213 VAL A N 1
ATOM 1654 C CA . VAL A 1 213 ? 18.537 10.800 -4.368 1.00 44.09 213 VAL A CA 1
ATOM 1655 C C . VAL A 1 213 ? 19.068 9.430 -4.823 1.00 44.09 213 VAL A C 1
ATOM 1657 O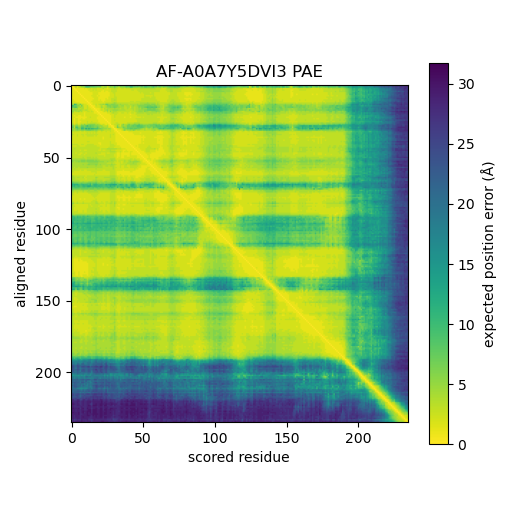 O . VAL A 1 213 ? 20.088 8.957 -4.338 1.00 44.09 213 VAL A O 1
ATOM 1660 N N . LEU A 1 214 ? 18.406 8.780 -5.786 1.00 38.91 214 LEU A N 1
ATOM 1661 C CA . LEU A 1 214 ? 18.899 7.563 -6.441 1.00 38.91 214 LEU A CA 1
ATOM 1662 C C . LEU A 1 214 ? 20.062 7.881 -7.406 1.00 38.91 214 LEU A C 1
ATOM 1664 O O . LEU A 1 214 ? 19.986 7.580 -8.594 1.00 38.91 214 LEU A O 1
ATOM 1668 N N . GLU A 1 215 ? 21.145 8.468 -6.900 1.00 39.22 215 GLU A N 1
ATOM 1669 C CA . GLU A 1 215 ? 22.490 8.133 -7.368 1.00 39.22 215 GLU A CA 1
ATOM 1670 C C . GLU A 1 215 ? 22.913 6.924 -6.534 1.00 39.22 215 GLU A C 1
ATOM 1672 O O . GLU A 1 215 ? 23.576 7.038 -5.508 1.00 39.22 215 GLU A O 1
ATOM 1677 N N . LEU A 1 216 ? 22.396 5.750 -6.904 1.00 39.81 216 LEU A N 1
ATOM 1678 C CA . LEU A 1 216 ? 22.961 4.508 -6.394 1.00 39.81 216 LEU A CA 1
ATOM 1679 C C . LEU A 1 216 ? 24.341 4.414 -7.014 1.00 39.81 216 LEU A C 1
ATOM 1681 O O . LEU A 1 216 ? 24.437 4.248 -8.232 1.00 39.81 216 LEU A O 1
ATOM 1685 N N . ASP A 1 217 ? 25.364 4.574 -6.184 1.00 37.06 217 ASP A N 1
ATOM 1686 C CA . ASP A 1 217 ? 26.729 4.269 -6.570 1.00 37.06 217 ASP A CA 1
ATOM 1687 C C . ASP A 1 217 ? 26.707 2.862 -7.178 1.00 37.06 217 ASP A C 1
ATOM 1689 O O . ASP A 1 217 ? 26.220 1.912 -6.558 1.00 37.06 217 ASP A O 1
ATOM 1693 N N . SER A 1 218 ? 27.139 2.729 -8.431 1.00 43.06 218 SER A N 1
ATOM 1694 C CA . SER A 1 218 ? 27.128 1.446 -9.148 1.00 43.06 218 SER A CA 1
ATOM 1695 C C . SER A 1 218 ? 28.001 0.384 -8.470 1.00 43.06 218 SER A C 1
ATOM 1697 O O . SER A 1 218 ? 27.930 -0.787 -8.829 1.00 43.06 218 SER A O 1
ATOM 1699 N N . ASP A 1 219 ? 28.798 0.798 -7.485 1.00 47.06 219 ASP A N 1
ATOM 1700 C CA . ASP A 1 219 ? 29.735 -0.028 -6.735 1.00 47.06 219 ASP A CA 1
ATOM 1701 C C . ASP A 1 219 ? 29.122 -0.646 -5.461 1.00 47.06 219 ASP A C 1
ATOM 1703 O O . ASP A 1 219 ? 29.758 -1.492 -4.833 1.00 47.06 219 ASP A O 1
ATOM 1707 N N . ASP A 1 220 ? 27.883 -0.292 -5.092 1.00 44.53 220 ASP A N 1
ATOM 1708 C CA . ASP A 1 220 ? 27.190 -0.831 -3.903 1.00 44.53 220 ASP A CA 1
ATOM 1709 C C . ASP A 1 220 ? 26.452 -2.166 -4.180 1.00 44.53 220 ASP A C 1
ATOM 1711 O O . ASP A 1 220 ? 25.652 -2.651 -3.373 1.00 44.53 220 ASP A O 1
ATOM 1715 N N . GLU A 1 221 ? 26.728 -2.808 -5.324 1.00 41.88 221 GLU A N 1
ATOM 1716 C CA . GLU A 1 221 ? 26.279 -4.171 -5.632 1.00 41.88 221 GLU A CA 1
ATOM 1717 C C . GLU A 1 221 ? 27.163 -5.225 -4.951 1.00 41.88 221 GLU A C 1
ATOM 1719 O O . GLU A 1 221 ? 27.928 -5.965 -5.569 1.00 41.88 221 GLU A O 1
ATOM 1724 N N . GLY A 1 222 ? 27.018 -5.345 -3.637 1.00 35.62 222 GLY A N 1
ATOM 1725 C CA . GLY A 1 222 ? 27.482 -6.524 -2.924 1.00 35.62 222 GLY A CA 1
ATOM 1726 C C . GLY A 1 222 ? 26.779 -6.674 -1.582 1.00 35.62 222 GLY A C 1
ATOM 1727 O O . GLY A 1 222 ? 26.708 -5.703 -0.829 1.00 35.62 222 GLY A O 1
ATOM 1728 N N . PRO A 1 223 ? 26.286 -7.872 -1.206 1.00 31.88 223 PRO A N 1
ATOM 1729 C CA . PRO A 1 223 ? 26.066 -8.124 0.211 1.00 31.88 223 PRO A CA 1
ATOM 1730 C C . PRO A 1 223 ? 27.400 -7.866 0.938 1.00 31.88 223 PRO A C 1
ATOM 1732 O O . PRO A 1 223 ? 28.451 -8.229 0.392 1.00 31.88 223 PRO A O 1
ATOM 1735 N N . PRO A 1 224 ? 27.406 -7.267 2.147 1.00 31.28 224 PRO A N 1
ATOM 1736 C CA . PRO A 1 224 ? 28.633 -7.190 2.930 1.00 31.28 224 PRO A CA 1
ATOM 1737 C C . PRO A 1 224 ? 29.230 -8.601 3.002 1.00 31.28 224 PRO A C 1
ATOM 1739 O O . PRO A 1 224 ? 28.460 -9.563 3.133 1.00 31.28 224 PRO A O 1
ATOM 1742 N N . PRO A 1 225 ? 30.561 -8.769 2.868 1.00 29.31 225 PRO A N 1
ATOM 1743 C CA . PRO A 1 225 ? 31.163 -10.090 2.921 1.00 29.31 225 PRO A CA 1
ATOM 1744 C C . PRO A 1 225 ? 30.657 -10.777 4.183 1.00 29.31 225 PRO A C 1
ATOM 1746 O O . PRO A 1 225 ? 30.774 -10.222 5.278 1.00 29.31 225 PRO A O 1
ATOM 1749 N N . LEU A 1 226 ? 30.053 -11.959 4.022 1.00 30.28 226 LEU A N 1
ATOM 1750 C CA . LEU A 1 226 ? 29.734 -12.819 5.151 1.00 30.28 226 LEU A CA 1
ATOM 1751 C C . LEU A 1 226 ? 31.039 -12.970 5.920 1.00 30.28 226 LEU A C 1
ATOM 1753 O O . LEU A 1 226 ? 31.987 -13.579 5.420 1.00 30.28 226 LEU A O 1
ATOM 1757 N N . ALA A 1 227 ? 31.116 -12.347 7.096 1.00 31.25 227 ALA A N 1
ATOM 1758 C CA . ALA A 1 227 ? 32.234 -12.539 7.989 1.00 31.25 227 ALA A CA 1
ATOM 1759 C C . ALA A 1 227 ? 32.303 -14.044 8.236 1.00 31.25 227 ALA A C 1
ATOM 1761 O O . ALA A 1 227 ? 31.432 -14.614 8.892 1.00 31.25 227 ALA A O 1
ATOM 1762 N N . SER A 1 228 ? 33.295 -14.687 7.616 1.00 33.19 228 SER A N 1
ATOM 1763 C CA . SER A 1 228 ? 33.625 -16.085 7.830 1.00 33.19 228 SER A CA 1
ATOM 1764 C C . SER A 1 228 ? 33.669 -16.286 9.332 1.00 33.19 228 SER A C 1
ATOM 1766 O O . SER A 1 228 ? 34.540 -15.721 9.999 1.00 33.19 228 SER A O 1
ATOM 1768 N N . SER A 1 229 ? 32.715 -17.051 9.863 1.00 35.03 229 SER A N 1
ATOM 1769 C CA . SER A 1 229 ? 32.725 -17.453 11.259 1.00 35.03 229 SER A CA 1
ATOM 1770 C C . SER A 1 229 ? 34.110 -18.011 11.549 1.00 35.03 229 SER A C 1
ATOM 1772 O O . SER A 1 229 ? 34.543 -18.969 10.902 1.00 35.03 229 SER A O 1
ATOM 1774 N N . ALA A 1 230 ? 34.824 -17.372 12.470 1.00 35.53 230 ALA A N 1
ATOM 1775 C CA . ALA A 1 230 ? 36.032 -17.940 13.026 1.00 35.53 230 ALA A CA 1
ATOM 1776 C C . ALA A 1 230 ? 35.702 -19.370 13.468 1.00 35.53 230 ALA A C 1
ATOM 1778 O O . ALA A 1 230 ? 34.709 -19.595 14.165 1.00 35.53 230 ALA A O 1
ATOM 1779 N N . ALA A 1 231 ? 36.506 -20.325 13.003 1.00 39.41 231 ALA A N 1
ATOM 1780 C CA . ALA A 1 231 ? 36.432 -21.702 13.453 1.00 39.41 231 ALA A CA 1
ATOM 1781 C C . ALA A 1 231 ? 36.421 -21.743 14.995 1.00 39.41 231 ALA A C 1
ATOM 1783 O O . ALA A 1 231 ? 37.095 -20.915 15.626 1.00 39.41 231 ALA A O 1
ATOM 1784 N N . PRO A 1 232 ? 35.678 -22.676 15.611 1.00 39.03 232 PRO A N 1
ATOM 1785 C CA . PRO A 1 232 ? 35.734 -22.856 17.052 1.00 39.03 232 PRO A CA 1
ATOM 1786 C C . PRO A 1 232 ? 37.186 -23.128 17.452 1.00 39.03 232 PRO A C 1
ATOM 1788 O O . PRO A 1 232 ? 37.850 -23.996 16.886 1.00 39.03 232 PRO A O 1
ATOM 1791 N N . ARG A 1 233 ? 37.702 -22.352 18.409 1.00 42.78 233 ARG A N 1
ATOM 1792 C CA . ARG A 1 233 ? 38.891 -22.769 19.146 1.00 42.78 233 ARG A CA 1
ATOM 1793 C C . ARG A 1 233 ? 38.446 -23.907 20.052 1.00 42.78 233 ARG A C 1
ATOM 1795 O O . ARG A 1 233 ? 37.697 -23.674 20.998 1.00 42.78 233 ARG A O 1
ATOM 1802 N N . ASP A 1 234 ? 38.867 -25.115 19.704 1.00 56.59 234 ASP A N 1
ATOM 1803 C CA . ASP A 1 234 ? 38.849 -26.245 20.620 1.00 56.59 234 ASP A CA 1
ATOM 1804 C C . ASP A 1 234 ? 39.674 -25.900 21.872 1.00 56.59 234 ASP A C 1
ATOM 1806 O O . ASP A 1 234 ? 40.753 -25.316 21.757 1.00 56.59 234 ASP A O 1
ATOM 1810 N N . VAL A 1 235 ? 39.079 -26.235 23.024 1.00 49.50 235 VAL A N 1
ATOM 1811 C CA . VAL A 1 235 ? 39.621 -26.481 24.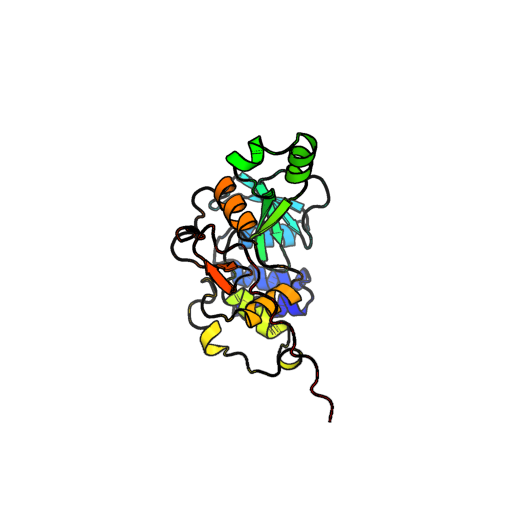381 1.00 49.50 235 VAL A CA 1
ATOM 1812 C C . VAL A 1 235 ? 40.998 -25.898 24.715 1.00 49.50 235 VAL A C 1
ATOM 1814 O O . VAL A 1 235 ? 42.019 -26.423 24.221 1.00 49.50 235 VAL A O 1
#